Protein 2HJ3 (pdb70)

Structure (mmCIF, N/CA/C/O backbone):
data_2HJ3
#
_entry.id   2HJ3
#
_cell.length_a   82.840
_cell.length_b   82.840
_cell.length_c   160.813
_cell.angle_alpha   90.00
_cell.angle_beta   90.00
_cell.angle_gamma   120.00
#
_symmetry.space_group_name_H-M   'P 65 2 2'
#
loop_
_entity.id
_entity.type
_entity.pdbx_description
1 polymer 'Sulfhydryl oxidase Erv1p'
2 non-polymer 'SULFATE ION'
3 non-polymer 'FLAVIN-ADENINE DINUCLEOTIDE'
4 water water
#
loop_
_atom_site.group_PDB
_atom_site.id
_atom_site.type_symbol
_atom_site.label_atom_id
_atom_site.label_alt_id
_atom_site.label_comp_id
_atom_site.label_asym_id
_atom_site.label_entity_id
_atom_site.label_seq_id
_atom_site.pdbx_PDB_ins_code
_atom_site.Cartn_x
_atom_site.Cartn_y
_atom_site.Cartn_z
_atom_site.occupancy
_atom_site.B_iso_or_equiv
_atom_site.auth_seq_id
_atom_site.auth_comp_id
_atom_site.auth_asym_id
_atom_site.auth_atom_id
_atom_site.pdbx_PDB_model_num
ATOM 1 N N . PRO A 1 7 ? 17.942 -40.422 -9.999 1.00 83.05 8 PRO A N 1
ATOM 2 C CA . PRO A 1 7 ? 18.387 -40.235 -8.597 1.00 82.73 8 PRO A CA 1
ATOM 3 C C . PRO A 1 7 ? 17.252 -39.673 -7.741 1.00 81.38 8 PRO A C 1
ATOM 4 O O . PRO A 1 7 ? 16.361 -38.989 -8.251 1.00 81.39 8 PRO A O 1
ATOM 8 N N . VAL A 1 8 ? 17.290 -39.963 -6.443 1.00 78.95 9 VAL A N 1
ATOM 9 C CA . VAL A 1 8 ? 16.269 -39.482 -5.517 1.00 75.83 9 VAL A CA 1
ATOM 10 C C . VAL A 1 8 ? 14.848 -39.807 -5.980 1.00 73.49 9 VAL A C 1
ATOM 11 O O . VAL A 1 8 ? 14.277 -39.111 -6.820 1.00 72.45 9 VAL A O 1
ATOM 15 N N . THR A 1 9 ? 14.287 -40.874 -5.421 1.00 70.51 10 THR A N 1
ATOM 16 C CA . THR A 1 9 ? 12.934 -41.295 -5.754 1.00 67.18 10 THR A CA 1
ATOM 17 C C . THR A 1 9 ? 11.949 -40.631 -4.799 1.00 64.93 10 THR A C 1
ATOM 18 O O . THR A 1 9 ? 12.345 -39.936 -3.866 1.00 63.54 10 THR A O 1
ATOM 22 N N . LYS A 1 10 ? 10.665 -40.849 -5.046 1.00 63.72 11 LYS A N 1
ATOM 23 C CA . LY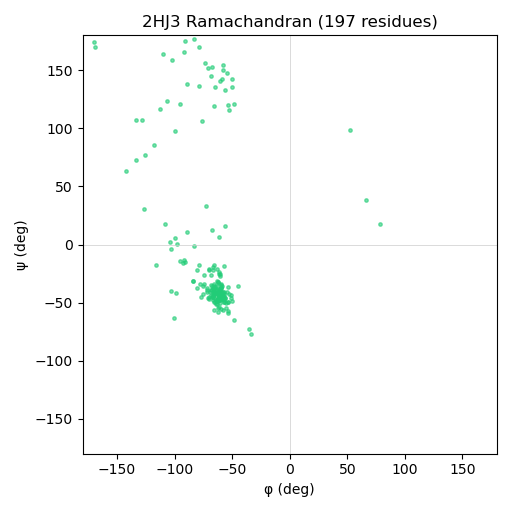S A 1 10 ? 9.613 -40.303 -4.206 1.00 62.37 11 LYS A CA 1
ATOM 24 C C . LYS A 1 10 ? 9.882 -40.696 -2.752 1.00 60.86 11 LYS A C 1
ATOM 25 O O . LYS A 1 10 ? 9.637 -39.917 -1.828 1.00 59.66 11 LYS A O 1
ATOM 31 N N . GLU A 1 11 ? 10.397 -41.908 -2.560 1.00 58.51 12 GLU A N 1
ATOM 32 C CA . GLU A 1 11 ? 10.689 -42.406 -1.222 1.00 57.75 12 GLU A CA 1
ATOM 33 C C . GLU A 1 11 ? 11.889 -41.729 -0.573 1.00 55.80 12 GLU A C 1
ATOM 34 O O . GLU A 1 11 ? 11.856 -41.437 0.620 1.00 56.88 12 GLU A O 1
ATOM 40 N N . ASP A 1 12 ? 12.949 -41.486 -1.342 1.00 54.97 13 ASP A N 1
ATOM 41 C CA . ASP A 1 12 ? 14.135 -40.831 -0.796 1.00 52.56 13 ASP A CA 1
ATOM 42 C C . ASP A 1 12 ? 13.786 -39.413 -0.352 1.00 49.98 13 ASP A C 1
ATOM 43 O O . ASP A 1 12 ? 14.265 -38.941 0.682 1.00 49.62 13 ASP A O 1
ATOM 48 N N . LEU A 1 13 ? 12.953 -38.738 -1.141 1.00 46.01 14 LEU A N 1
ATOM 49 C CA . LEU A 1 13 ? 12.534 -37.376 -0.833 1.00 43.64 14 LEU A CA 1
ATOM 50 C C . LEU A 1 13 ? 11.757 -37.399 0.477 1.00 43.15 14 LEU A C 1
ATOM 51 O O . LEU A 1 13 ? 12.055 -36.643 1.402 1.00 41.74 14 LEU A O 1
ATOM 56 N N . GLY A 1 14 ? 10.768 -38.290 0.545 1.00 43.45 15 GLY A N 1
ATOM 57 C CA . GLY A 1 14 ? 9.949 -38.433 1.736 1.00 40.40 15 GLY A CA 1
ATOM 58 C C . GLY A 1 14 ? 10.758 -38.662 2.993 1.00 39.90 15 GLY A C 1
ATOM 59 O O . GLY A 1 14 ? 10.555 -37.969 3.987 1.00 41.65 15 GLY A O 1
ATOM 60 N N . ARG A 1 15 ? 11.685 -39.615 2.956 1.00 40.34 16 ARG A N 1
ATOM 61 C CA . ARG A 1 15 ? 12.514 -39.921 4.127 1.00 41.02 16 ARG A CA 1
ATOM 62 C C . ARG A 1 15 ? 13.368 -38.748 4.565 1.00 40.76 16 ARG A C 1
ATOM 63 O O . ARG A 1 15 ? 13.541 -38.508 5.762 1.00 41.44 16 ARG A O 1
ATOM 71 N N . ALA A 1 16 ? 13.919 -38.031 3.590 1.00 39.93 17 ALA A N 1
ATOM 72 C CA . ALA A 1 16 ? 14.754 -36.881 3.874 1.00 37.61 17 ALA A CA 1
ATOM 73 C C . ALA A 1 16 ? 13.910 -35.779 4.521 1.00 37.97 17 ALA A C 1
ATOM 74 O O . ALA A 1 16 ? 14.269 -35.228 5.561 1.00 38.98 17 ALA A O 1
ATOM 76 N N . THR A 1 17 ? 12.777 -35.471 3.908 1.00 35.98 18 THR A N 1
ATOM 77 C CA . THR A 1 17 ? 11.904 -34.436 4.423 1.00 37.08 18 THR A CA 1
ATOM 78 C C . THR A 1 17 ? 11.360 -34.751 5.819 1.00 38.42 18 THR A C 1
ATOM 79 O O . THR A 1 17 ? 11.375 -33.890 6.703 1.00 37.56 18 THR A O 1
ATOM 83 N N . TRP A 1 18 ? 10.883 -35.977 6.034 1.00 38.50 19 TRP A N 1
ATOM 84 C CA . TRP A 1 18 ? 10.369 -36.333 7.356 1.00 37.50 19 TRP A CA 1
ATOM 85 C C . TRP A 1 18 ? 11.468 -36.127 8.406 1.00 36.22 19 TRP A C 1
ATOM 86 O O . TRP A 1 18 ? 11.218 -35.555 9.475 1.00 36.25 19 TRP A O 1
ATOM 97 N N . THR A 1 19 ? 12.686 -36.564 8.095 1.00 34.83 20 THR A N 1
ATOM 98 C CA . THR A 1 19 ? 13.813 -36.395 9.018 1.00 35.59 20 THR A CA 1
ATOM 99 C C . THR A 1 19 ? 13.982 -34.918 9.373 1.00 36.60 20 THR A C 1
ATOM 100 O O . THR A 1 19 ? 14.151 -34.551 10.538 1.00 37.80 20 THR A O 1
ATOM 104 N N . PHE A 1 20 ? 13.933 -34.076 8.350 1.00 35.91 21 PHE A N 1
ATOM 105 C CA . PHE A 1 20 ? 14.060 -32.641 8.532 1.00 35.16 21 PHE A CA 1
ATOM 106 C C . PHE A 1 20 ? 12.884 -32.108 9.361 1.00 35.47 21 PHE A C 1
ATOM 107 O O . PHE A 1 20 ? 13.076 -31.407 10.357 1.00 33.45 21 PHE A O 1
ATOM 115 N N . LEU A 1 21 ? 11.663 -32.445 8.955 1.00 34.63 22 LEU A N 1
ATOM 116 C CA . LEU A 1 21 ? 10.485 -31.983 9.684 1.00 35.18 22 LEU A CA 1
ATOM 117 C C . LEU A 1 21 ? 10.423 -32.474 11.136 1.00 35.45 22 LEU A C 1
ATOM 118 O O . LEU A 1 21 ? 10.288 -31.670 12.057 1.00 34.35 22 LEU A O 1
ATOM 123 N N . HIS A 1 22 ? 10.528 -33.779 11.357 1.00 36.00 23 HIS A N 1
ATOM 124 C CA . HIS A 1 22 ? 10.480 -34.277 12.730 1.00 37.60 23 HIS A CA 1
ATOM 125 C C . HIS A 1 22 ? 11.658 -33.780 13.561 1.00 37.85 23 HIS A C 1
ATOM 126 O O . HIS A 1 22 ? 11.508 -33.515 14.754 1.00 40.69 23 HIS A O 1
ATOM 133 N N . THR A 1 23 ? 12.832 -33.648 12.954 1.00 37.37 24 THR A N 1
ATOM 134 C CA . THR A 1 23 ? 13.969 -33.153 13.723 1.00 38.87 24 THR A CA 1
ATOM 135 C C . THR A 1 23 ? 13.678 -31.715 14.096 1.00 38.38 24 THR A C 1
ATOM 136 O O . THR A 1 23 ? 14.008 -31.262 15.184 1.00 41.66 24 THR A O 1
ATOM 140 N N . LEU A 1 24 ? 13.049 -30.999 13.178 1.00 38.81 25 LEU A N 1
ATOM 141 C CA . LEU A 1 24 ? 12.696 -29.614 13.413 1.00 39.34 25 LEU A CA 1
ATOM 142 C C . LEU A 1 24 ? 11.694 -29.487 14.560 1.00 39.03 25 LEU A C 1
ATOM 143 O O . LEU A 1 24 ? 11.825 -28.607 15.413 1.00 38.91 25 LEU A O 1
ATOM 148 N N . ALA A 1 25 ? 10.697 -30.367 14.588 1.00 38.57 26 ALA A N 1
ATOM 149 C CA . ALA A 1 25 ? 9.699 -30.329 15.651 1.00 39.46 26 ALA A CA 1
ATOM 150 C C . ALA A 1 25 ? 10.298 -30.771 16.985 1.00 41.12 26 ALA A C 1
ATOM 151 O O . ALA A 1 25 ? 9.768 -30.442 18.049 1.00 41.91 26 ALA A O 1
ATOM 153 N N . ALA A 1 26 ? 11.401 -31.513 16.933 1.00 41.48 27 ALA A N 1
ATOM 154 C CA . ALA A 1 26 ? 12.061 -31.968 18.154 1.00 43.45 27 ALA A CA 1
ATOM 155 C C . ALA A 1 26 ? 12.814 -30.815 18.817 1.00 45.54 27 ALA A C 1
ATOM 156 O O . ALA A 1 26 ? 13.017 -30.821 20.035 1.00 46.47 27 ALA A O 1
ATOM 158 N N . GLN A 1 27 ? 13.214 -29.830 18.010 1.00 46.47 28 GLN A N 1
ATOM 159 C CA . GLN A 1 27 ? 13.943 -28.648 18.483 1.00 46.25 28 GLN A CA 1
ATOM 160 C C . GLN A 1 27 ? 13.018 -27.455 18.756 1.00 45.24 28 GLN A C 1
ATOM 161 O O . GLN A 1 27 ? 13.432 -26.477 19.379 1.00 42.43 28 GLN A O 1
ATOM 167 N N . TYR A 1 28 ? 11.780 -27.521 18.271 1.00 44.88 29 TYR A N 1
ATOM 168 C CA . TYR A 1 28 ? 10.829 -26.430 18.476 1.00 44.81 29 TYR A CA 1
ATOM 169 C C . TYR A 1 28 ? 10.795 -26.064 19.964 1.00 45.48 29 TYR A C 1
ATOM 170 O O . TYR A 1 28 ? 10.764 -26.937 20.827 1.00 45.68 29 TYR A O 1
ATOM 179 N N . PRO A 1 29 ? 10.806 -24.765 20.285 1.00 45.99 30 PRO A N 1
ATOM 180 C CA . PRO A 1 29 ? 10.781 -24.372 21.696 1.00 48.20 30 PRO A CA 1
ATOM 181 C C . PRO A 1 29 ? 9.496 -24.669 22.477 1.00 50.94 30 PRO A C 1
ATOM 182 O O . PRO A 1 29 ? 8.393 -24.743 21.919 1.00 48.70 30 PRO A O 1
ATOM 186 N N . GLU A 1 30 ? 9.661 -24.853 23.782 1.00 53.61 31 GLU A N 1
ATOM 187 C CA . GLU A 1 30 ? 8.541 -25.131 24.669 1.00 56.87 31 GLU A CA 1
ATOM 188 C C . GLU A 1 30 ? 7.612 -23.926 24.621 1.00 56.61 31 GLU A C 1
ATOM 189 O O . GLU A 1 30 ? 6.406 -24.066 24.455 1.00 56.05 31 GLU A O 1
ATOM 195 N N . LYS A 1 31 ? 8.201 -22.742 24.759 1.00 58.02 32 LYS A N 1
ATOM 196 C CA . LYS A 1 31 ? 7.468 -21.483 24.709 1.00 57.93 32 LYS A CA 1
ATOM 197 C C . LYS A 1 31 ? 8.020 -20.718 23.511 1.00 55.86 32 LYS A C 1
ATOM 198 O O . LYS A 1 31 ? 8.927 -19.898 23.651 1.00 56.05 32 LYS A O 1
ATOM 204 N N . PRO A 1 32 ? 7.482 -20.985 22.312 1.00 53.90 33 PRO A N 1
ATOM 205 C CA . PRO A 1 32 ? 7.934 -20.317 21.090 1.00 53.05 33 PRO A CA 1
ATOM 206 C C . PRO A 1 32 ? 7.533 -18.853 21.010 1.00 52.59 33 PRO A C 1
ATOM 207 O O . PRO A 1 32 ? 6.522 -18.450 21.585 1.00 52.86 33 PRO A O 1
ATOM 211 N N . THR A 1 33 ? 8.335 -18.064 20.295 1.00 51.50 34 THR A N 1
ATOM 212 C CA . THR A 1 33 ? 8.045 -16.651 20.109 1.00 52.41 34 THR A CA 1
ATOM 213 C C . THR A 1 33 ? 6.973 -16.547 19.036 1.00 53.08 34 THR A C 1
ATOM 214 O O . THR A 1 33 ? 6.646 -17.526 18.365 1.00 53.30 34 THR A O 1
ATOM 218 N N . ARG A 1 34 ? 6.435 -15.350 18.867 1.00 53.80 35 ARG A N 1
ATOM 219 C CA . ARG A 1 34 ? 5.397 -15.110 17.877 1.00 54.55 35 ARG A CA 1
ATOM 220 C C . ARG A 1 34 ? 5.908 -15.400 16.467 1.00 52.99 35 ARG A C 1
ATOM 221 O O . ARG A 1 34 ? 5.161 -15.882 15.613 1.00 52.25 35 ARG A O 1
ATOM 229 N N . GLN A 1 35 ? 7.186 -15.123 16.224 1.00 51.41 36 GLN A N 1
ATOM 230 C CA . GLN A 1 35 ? 7.748 -15.358 14.901 1.00 50.46 36 GLN A CA 1
ATOM 231 C C . GLN A 1 35 ? 7.994 -16.845 14.634 1.00 47.27 36 GLN A C 1
ATOM 232 O O . GLN A 1 35 ? 7.715 -17.342 13.543 1.00 45.79 36 GLN A O 1
ATOM 238 N N . GLN A 1 36 ? 8.525 -17.551 15.623 1.00 44.38 37 GLN A N 1
ATOM 239 C CA . GLN A 1 36 ? 8.781 -18.974 15.456 1.00 45.36 37 GLN A CA 1
ATOM 240 C C . GLN A 1 36 ? 7.480 -19.7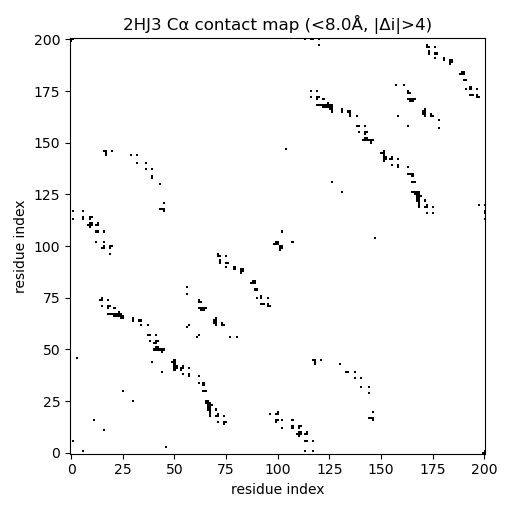09 15.143 1.00 44.80 37 GLN A C 1
ATOM 241 O O . GLN A 1 36 ? 7.458 -20.643 14.347 1.00 43.48 37 GLN A O 1
ATOM 247 N N . LYS A 1 37 ? 6.392 -19.264 15.762 1.00 46.54 38 LYS A N 1
ATOM 248 C CA . LYS A 1 37 ? 5.088 -19.870 15.542 1.00 46.51 38 LYS A CA 1
ATOM 249 C C . LYS A 1 37 ? 4.668 -19.589 14.104 1.00 45.77 38 LYS A C 1
ATOM 250 O O . LYS A 1 37 ? 4.207 -20.478 13.386 1.00 46.43 38 LYS A O 1
ATOM 256 N N . LYS A 1 38 ? 4.857 -18.344 13.684 1.00 45.08 39 LYS A N 1
ATOM 257 C CA . LYS A 1 38 ? 4.513 -17.908 12.334 1.00 44.45 39 LYS A CA 1
ATOM 258 C C . LYS A 1 38 ? 5.318 -18.629 11.246 1.00 43.18 39 LYS A C 1
ATOM 259 O O . LYS A 1 38 ? 4.774 -19.016 10.210 1.00 41.56 39 LYS A O 1
ATOM 265 N N . ASP A 1 39 ? 6.612 -18.813 11.477 1.00 42.41 40 ASP A N 1
ATOM 266 C CA . ASP A 1 39 ? 7.446 -19.480 10.482 1.00 43.45 40 ASP A CA 1
ATOM 267 C C . ASP A 1 39 ? 7.060 -20.938 10.305 1.00 43.08 40 ASP A C 1
ATOM 268 O O . ASP A 1 39 ? 6.996 -21.437 9.182 1.00 42.77 40 ASP A O 1
ATOM 273 N N . VAL A 1 40 ? 6.802 -21.616 11.417 1.00 41.95 41 VAL A N 1
ATOM 274 C CA . VAL A 1 40 ? 6.410 -23.010 11.375 1.00 42.67 41 VAL A CA 1
ATOM 275 C C . VAL A 1 40 ? 5.148 -23.182 10.541 1.00 41.51 41 VAL A C 1
ATOM 276 O O . VAL A 1 40 ? 5.063 -24.076 9.707 1.00 42.50 41 VAL A O 1
ATOM 280 N N . LYS A 1 41 ? 4.165 -22.323 10.765 1.00 42.38 42 LYS A N 1
ATOM 281 C CA . LYS A 1 41 ? 2.929 -22.415 10.005 1.00 43.00 42 LYS A CA 1
ATOM 282 C C . LYS A 1 41 ? 3.150 -22.059 8.552 1.00 42.18 42 LYS A C 1
ATOM 283 O O . LYS A 1 41 ? 2.580 -22.689 7.663 1.00 44.27 42 LYS A O 1
ATOM 289 N N . GLU A 1 42 ? 3.977 -21.050 8.303 1.00 42.17 43 GLU A N 1
ATOM 290 C CA . GLU A 1 42 ? 4.253 -20.637 6.932 1.00 41.94 43 GLU A CA 1
ATOM 291 C C . GLU A 1 42 ? 5.006 -21.747 6.199 1.00 39.37 43 GLU A C 1
ATOM 292 O O . GLU A 1 42 ? 4.774 -22.000 5.014 1.00 39.15 43 GLU A O 1
ATOM 298 N N . LEU A 1 43 ? 5.897 -22.417 6.919 1.00 37.78 44 LEU A N 1
ATOM 299 C CA . LEU A 1 43 ? 6.675 -23.514 6.355 1.00 38.18 44 LEU A CA 1
ATOM 300 C C . LEU A 1 43 ? 5.754 -24.627 5.862 1.00 38.13 44 LEU A C 1
ATOM 301 O O . LEU A 1 43 ? 5.942 -25.159 4.770 1.00 38.94 44 LEU A O 1
ATOM 306 N N . MET A 1 44 ? 4.748 -24.974 6.658 1.00 38.87 45 MET A N 1
ATOM 307 C CA . MET A 1 44 ? 3.820 -26.028 6.256 1.00 40.29 45 MET A CA 1
ATOM 308 C C . MET A 1 44 ? 3.007 -25.606 5.034 1.00 40.12 45 MET A C 1
ATOM 309 O O . MET A 1 44 ? 2.760 -26.409 4.136 1.00 40.99 45 MET A O 1
ATOM 314 N N . THR A 1 45 ? 2.586 -24.347 5.004 1.00 42.24 46 THR A N 1
ATOM 315 C CA . THR A 1 45 ? 1.818 -23.828 3.871 1.00 43.12 46 THR A CA 1
ATOM 316 C C . THR A 1 45 ? 2.672 -23.893 2.618 1.00 41.85 46 THR A C 1
ATOM 317 O O . THR A 1 45 ? 2.215 -24.327 1.565 1.00 41.05 46 THR A O 1
ATOM 321 N N . ILE A 1 46 ? 3.917 -23.446 2.737 1.00 41.38 47 ILE A N 1
ATOM 322 C CA . ILE A 1 46 ? 4.830 -23.481 1.606 1.00 41.61 47 ILE A CA 1
ATOM 323 C C . ILE A 1 46 ? 4.971 -24.918 1.113 1.00 41.71 47 ILE A C 1
ATOM 324 O O . ILE A 1 46 ? 4.867 -25.175 -0.084 1.00 42.10 47 ILE A O 1
ATOM 329 N N . LEU A 1 47 ? 5.181 -25.859 2.027 1.00 41.86 48 LEU A N 1
ATOM 330 C CA . LEU A 1 47 ? 5.294 -27.269 1.638 1.00 43.02 48 LEU A CA 1
ATOM 331 C C . LEU A 1 47 ? 4.037 -27.774 0.936 1.00 43.16 48 LEU A C 1
ATOM 332 O O . LEU A 1 47 ? 4.120 -28.571 0.001 1.00 44.33 48 LEU A O 1
ATOM 337 N N . SER A 1 48 ? 2.870 -27.321 1.385 1.00 44.19 49 SER A N 1
ATOM 338 C CA . SER A 1 48 ? 1.619 -27.766 0.772 1.00 45.29 49 SER A CA 1
ATOM 339 C C . SER A 1 48 ? 1.544 -27.386 -0.710 1.0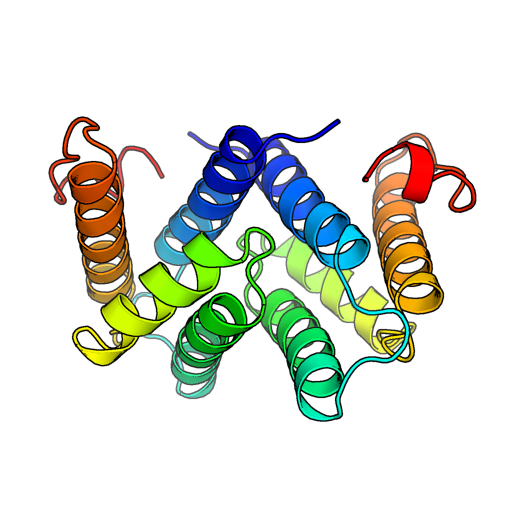0 46.27 49 SER A C 1
ATOM 340 O O . SER A 1 48 ? 0.810 -28.010 -1.478 1.00 46.63 49 SER A O 1
ATOM 343 N N . ARG A 1 49 ? 2.296 -26.364 -1.113 1.00 46.76 50 ARG A N 1
ATOM 344 C CA . ARG A 1 49 ? 2.310 -25.945 -2.518 1.00 47.15 50 ARG A CA 1
ATOM 345 C C . ARG A 1 49 ? 3.561 -26.417 -3.250 1.00 46.83 50 ARG A C 1
ATOM 346 O O . ARG A 1 49 ? 3.493 -26.831 -4.403 1.00 47.12 50 ARG A O 1
ATOM 354 N N . MET A 1 50 ? 4.698 -26.348 -2.562 1.00 47.42 51 MET A N 1
ATOM 355 C CA . MET A 1 50 ? 5.998 -26.670 -3.141 1.00 49.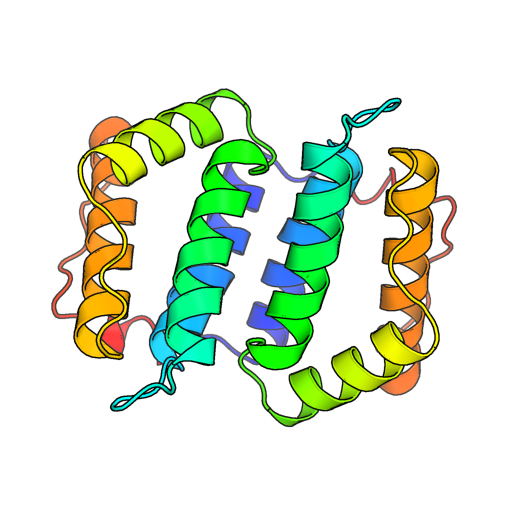64 51 MET A CA 1
ATOM 356 C C . MET A 1 50 ? 6.599 -28.075 -3.040 1.00 49.48 51 MET A C 1
ATOM 357 O O . MET A 1 50 ? 7.547 -28.369 -3.757 1.00 50.73 51 MET A O 1
ATOM 362 N N . TYR A 1 51 ? 6.096 -28.937 -2.164 1.00 48.37 52 TYR A N 1
ATOM 363 C CA . TYR A 1 51 ? 6.682 -30.270 -2.055 1.00 46.88 52 TYR A CA 1
ATOM 364 C C . TYR A 1 51 ? 6.851 -30.892 -3.445 1.00 49.37 52 TYR A C 1
ATOM 365 O O . TYR A 1 51 ? 5.882 -31.047 -4.186 1.00 48.65 52 TYR A O 1
ATOM 374 N N . PRO A 1 52 ? 8.099 -31.249 -3.813 1.00 52.97 53 PRO A N 1
ATOM 375 C CA . PRO A 1 52 ? 8.530 -31.849 -5.087 1.00 54.72 53 PRO A CA 1
ATOM 376 C C . PRO A 1 52 ? 7.912 -33.150 -5.598 1.00 56.97 53 PRO A C 1
ATOM 377 O O . PRO A 1 52 ? 8.495 -33.792 -6.463 1.00 59.04 53 PRO A O 1
ATOM 381 N N . CYS A 1 53 ? 6.774 -33.566 -5.056 1.00 59.11 54 CYS A N 1
ATOM 382 C CA . CYS A 1 53 ? 6.087 -34.761 -5.552 1.00 61.64 54 CYS A CA 1
ATOM 383 C C . CYS A 1 53 ? 4.633 -34.329 -5.683 1.00 62.94 54 CYS A C 1
ATOM 384 O O . CYS A 1 53 ? 3.940 -34.131 -4.689 1.00 63.30 54 CYS A O 1
ATOM 387 N N . ARG A 1 54 ? 4.198 -34.159 -6.927 1.00 65.80 55 ARG A N 1
ATOM 388 C CA . ARG A 1 54 ? 2.844 -33.720 -7.265 1.00 68.30 55 ARG A CA 1
ATOM 389 C C . ARG A 1 54 ? 1.710 -34.210 -6.353 1.00 67.28 55 ARG A C 1
ATOM 390 O O . ARG A 1 54 ? 1.146 -33.430 -5.588 1.00 66.75 55 ARG A O 1
ATOM 398 N N . GLU A 1 55 ? 1.369 -35.492 -6.445 1.00 65.85 56 GLU A N 1
ATOM 399 C CA . GLU A 1 55 ? 0.291 -36.054 -5.636 1.00 64.02 56 GLU A CA 1
ATOM 400 C C . GLU A 1 55 ? 0.523 -35.858 -4.138 1.00 61.93 56 GLU A C 1
ATOM 401 O O . GLU A 1 55 ? -0.398 -35.498 -3.398 1.00 60.82 56 GLU A O 1
ATOM 407 N N . CYS A 1 56 ? 1.751 -36.107 -3.695 1.00 59.17 57 CYS A N 1
ATOM 408 C CA . CYS A 1 56 ? 2.097 -35.966 -2.286 1.00 56.57 57 CYS A CA 1
ATOM 409 C C . CYS A 1 56 ? 1.747 -34.572 -1.777 1.00 54.93 57 CYS A C 1
ATOM 410 O O . CYS A 1 56 ? 1.262 -34.410 -0.655 1.00 53.90 57 CYS A O 1
ATOM 413 N N . ALA A 1 57 ? 2.013 -33.566 -2.604 1.00 53.03 58 ALA A N 1
ATOM 414 C CA . ALA A 1 57 ? 1.740 -32.185 -2.234 1.00 52.64 58 ALA A CA 1
ATOM 415 C C . ALA A 1 57 ? 0.241 -31.910 -2.138 1.00 52.18 58 ALA A C 1
ATOM 416 O O . ALA A 1 57 ? -0.194 -31.119 -1.302 1.00 52.48 58 ALA A O 1
ATOM 418 N N . ASP A 1 58 ? -0.549 -32.555 -2.994 1.00 52.02 59 ASP A N 1
ATOM 419 C CA . ASP A 1 58 ? -1.994 -32.369 -2.968 1.00 51.84 59 ASP A CA 1
ATOM 420 C C . ASP A 1 58 ? -2.562 -32.946 -1.678 1.00 51.13 59 ASP A C 1
ATOM 421 O O . ASP A 1 58 ? -3.389 -32.316 -1.019 1.00 50.36 59 ASP A O 1
ATOM 426 N N . HIS A 1 59 ? -2.106 -34.144 -1.319 1.00 49.93 60 HIS A N 1
ATOM 427 C CA . HIS A 1 59 ? -2.568 -34.804 -0.101 1.00 49.79 60 HIS A CA 1
ATOM 428 C C . HIS A 1 59 ? -2.221 -33.993 1.130 1.00 48.98 60 HIS A C 1
ATOM 429 O O . HIS A 1 59 ? -3.047 -33.834 2.033 1.00 48.03 60 HIS A O 1
ATOM 436 N N . PHE A 1 60 ? -0.996 -33.479 1.159 1.00 48.33 61 PHE A N 1
ATOM 437 C CA . PHE A 1 60 ? -0.538 -32.673 2.284 1.00 47.83 61 PHE A CA 1
ATOM 438 C C . PHE A 1 60 ? -1.415 -31.436 2.391 1.00 47.61 61 PHE A C 1
ATOM 439 O O . PHE A 1 60 ? -1.758 -30.997 3.491 1.00 49.25 61 PHE A O 1
ATOM 447 N N . LYS A 1 61 ? -1.783 -30.884 1.240 1.00 48.11 62 LYS A N 1
ATOM 448 C CA . LYS A 1 61 ? -2.630 -29.696 1.179 1.00 49.70 62 LYS A CA 1
ATOM 449 C C . LYS A 1 61 ? -3.979 -30.011 1.843 1.00 49.50 62 LYS A C 1
ATOM 450 O O . LYS A 1 61 ? -4.467 -29.245 2.672 1.00 49.70 62 LYS A O 1
ATOM 456 N N . GLU A 1 62 ? -4.567 -31.148 1.475 1.00 49.09 63 GLU A N 1
ATOM 457 C CA . GLU A 1 62 ? -5.841 -31.593 2.042 1.00 50.01 63 GLU A CA 1
ATOM 458 C C . GLU A 1 62 ? -5.696 -31.758 3.548 1.00 50.22 63 GLU A C 1
ATOM 459 O O . GLU A 1 62 ? -6.447 -31.167 4.323 1.00 51.04 63 GLU A O 1
ATOM 465 N N . ILE A 1 63 ? -4.720 -32.568 3.955 1.00 49.19 64 ILE A N 1
ATOM 466 C CA . ILE A 1 63 ? -4.466 -32.814 5.367 1.00 47.64 64 ILE A CA 1
ATOM 467 C C . ILE A 1 63 ? -4.295 -31.507 6.125 1.00 49.23 64 ILE A C 1
ATOM 468 O O . ILE A 1 63 ? -4.828 -31.337 7.219 1.00 49.61 64 ILE A O 1
ATOM 473 N N . LEU A 1 64 ? -3.558 -30.578 5.533 1.00 51.04 65 LEU A N 1
ATOM 474 C CA . LEU A 1 64 ? -3.315 -29.287 6.162 1.00 52.77 65 LEU A CA 1
ATOM 475 C C . LEU A 1 64 ? -4.622 -28.485 6.294 1.00 53.91 65 LEU A C 1
ATOM 476 O O . LEU A 1 64 ? -4.853 -27.818 7.303 1.00 53.09 65 LEU A O 1
ATOM 481 N N . ARG A 1 65 ? -5.478 -28.562 5.278 1.00 56.45 66 ARG A N 1
ATOM 482 C CA . ARG A 1 65 ? -6.759 -27.852 5.298 1.00 58.99 66 ARG A CA 1
ATOM 483 C C . ARG A 1 65 ? -7.594 -28.263 6.504 1.00 58.20 66 ARG A C 1
ATOM 484 O O . ARG A 1 65 ? -8.002 -27.425 7.306 1.00 58.48 66 ARG A O 1
ATOM 492 N N . SER A 1 66 ? -7.838 -29.564 6.623 1.00 57.08 67 SER A N 1
ATOM 493 C CA . SER A 1 66 ? -8.639 -30.112 7.711 1.00 56.08 67 SER A CA 1
ATOM 494 C C . SER A 1 66 ? -7.929 -30.250 9.056 1.00 54.04 67 SER A C 1
ATOM 495 O O . SER A 1 66 ? -8.592 -30.390 10.077 1.00 53.96 67 SER A O 1
ATOM 498 N N . ASN A 1 67 ? -6.599 -30.224 9.062 1.00 51.79 68 ASN A N 1
ATOM 499 C CA . ASN A 1 67 ? -5.835 -30.347 10.305 1.00 50.43 68 ASN A CA 1
ATOM 500 C C . ASN A 1 67 ? -4.730 -29.285 10.372 1.00 49.05 68 ASN A C 1
ATOM 501 O O . ASN A 1 67 ? -3.548 -29.597 10.237 1.00 48.86 68 ASN A O 1
ATOM 506 N N . PRO A 1 68 ? -5.103 -28.019 10.601 1.00 47.67 69 PRO A N 1
ATOM 507 C CA . PRO A 1 68 ? -4.089 -26.962 10.669 1.00 47.03 69 PRO A CA 1
ATOM 508 C C . PRO A 1 68 ? -2.977 -27.242 11.678 1.00 46.51 69 PRO A C 1
ATOM 509 O O . PRO A 1 68 ? -3.201 -27.872 12.713 1.00 47.74 69 PRO A O 1
ATOM 513 N N . ALA A 1 69 ? -1.776 -26.772 11.362 1.00 43.93 70 ALA A N 1
ATOM 514 C CA . ALA A 1 69 ? -0.618 -26.975 12.223 1.00 43.61 70 ALA A CA 1
ATOM 515 C C . ALA A 1 69 ? -0.819 -26.453 13.643 1.00 41.91 70 ALA A C 1
ATOM 516 O O . ALA A 1 69 ? -1.282 -25.339 13.834 1.00 41.64 70 ALA A O 1
ATOM 518 N N . GLN A 1 70 ? -0.460 -27.270 14.632 1.00 41.94 71 GLN A N 1
ATOM 519 C CA . GLN A 1 70 ? -0.568 -26.884 16.042 1.00 40.82 71 GLN A CA 1
ATOM 520 C C . GLN A 1 70 ? 0.843 -26.471 16.443 1.00 42.41 71 GLN A C 1
ATOM 521 O O . GLN A 1 70 ? 1.677 -27.321 16.761 1.00 41.02 71 GLN A O 1
ATOM 527 N N . ALA A 1 71 ? 1.109 -25.169 16.431 1.00 43.63 72 ALA A N 1
ATOM 528 C CA . ALA A 1 71 ? 2.441 -24.668 16.755 1.00 45.08 72 ALA A CA 1
ATOM 529 C C . ALA A 1 71 ? 2.539 -23.965 18.096 1.00 44.36 72 ALA A C 1
ATOM 530 O O . ALA A 1 71 ? 3.502 -23.242 18.352 1.00 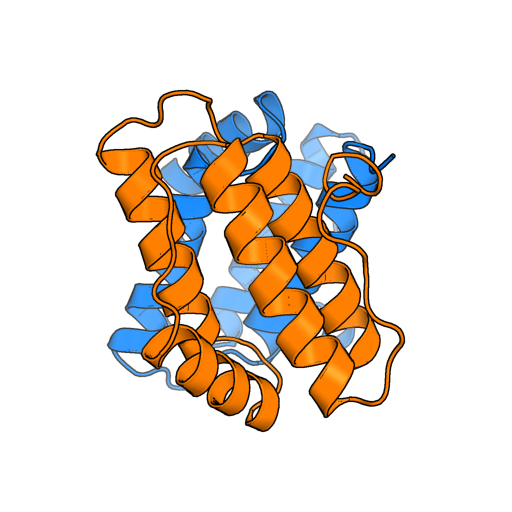46.20 72 ALA A O 1
ATOM 532 N N . GLY A 1 72 ? 1.560 -24.197 18.958 1.00 44.39 73 GLY A N 1
ATOM 533 C CA . GLY A 1 72 ? 1.559 -23.553 20.258 1.00 42.17 73 GLY A CA 1
ATOM 534 C C . GLY A 1 72 ? 2.744 -23.895 21.131 1.00 41.70 73 GLY A C 1
ATOM 535 O O . GLY A 1 72 ? 3.104 -23.114 22.010 1.00 43.15 73 GLY A O 1
ATOM 536 N N . SER A 1 73 ? 3.346 -25.057 20.902 1.00 40.28 74 SER A N 1
ATOM 537 C CA . SER A 1 73 ? 4.498 -25.488 21.691 1.00 40.20 74 SER A CA 1
ATOM 538 C C . SER A 1 73 ? 5.155 -26.722 21.079 1.00 41.24 74 SER A C 1
ATOM 539 O O . SER A 1 73 ? 4.646 -27.296 20.112 1.00 42.62 74 SER A O 1
ATOM 542 N N . GLN A 1 74 ? 6.281 -27.127 21.654 1.00 41.69 75 GLN A N 1
ATOM 543 C CA . GLN A 1 74 ? 7.026 -28.282 21.169 1.00 44.04 75 GLN A CA 1
ATOM 544 C C . GLN A 1 74 ? 6.177 -29.549 21.143 1.00 44.46 75 GLN A C 1
ATOM 545 O O . GLN A 1 74 ? 6.221 -30.314 20.176 1.00 45.50 75 GLN A O 1
ATOM 551 N N . GLU A 1 75 ? 5.390 -29.764 22.191 1.00 45.80 76 GLU A N 1
ATOM 552 C CA . GLU A 1 75 ? 4.557 -30.958 22.262 1.00 46.25 76 GLU A CA 1
ATOM 553 C C . GLU A 1 75 ? 3.456 -30.976 21.213 1.00 45.55 76 GLU A C 1
ATOM 554 O O . GLU A 1 75 ? 3.230 -32.001 20.572 1.00 48.90 76 GLU A O 1
ATOM 560 N N . GLU A 1 76 ? 2.774 -29.852 21.020 1.00 43.86 77 GLU A N 1
ATOM 561 C CA . GLU A 1 76 ? 1.693 -29.798 20.037 1.00 42.69 77 GLU A CA 1
ATOM 562 C C . GLU A 1 76 ? 2.206 -29.960 18.610 1.00 41.88 77 GLU A C 1
ATOM 563 O O . GLU A 1 76 ? 1.564 -30.603 17.784 1.00 43.59 77 GLU A O 1
ATOM 569 N N . PHE A 1 77 ? 3.360 -29.370 18.318 1.00 41.81 78 PHE A N 1
ATOM 570 C CA . PHE A 1 77 ? 3.939 -29.447 16.980 1.00 38.68 78 PHE A CA 1
ATOM 571 C C . PHE A 1 77 ? 4.466 -30.856 16.694 1.00 37.54 78 PHE A C 1
ATOM 572 O O . PHE A 1 77 ? 4.204 -31.411 15.634 1.00 34.70 78 PHE A O 1
ATOM 580 N N . SER A 1 78 ? 5.191 -31.435 17.649 1.00 38.28 79 SER A N 1
ATOM 581 C CA . SER A 1 78 ? 5.717 -32.795 17.503 1.00 40.32 79 SER A CA 1
ATOM 582 C C . SER A 1 78 ? 4.581 -33.764 17.235 1.00 40.20 79 SER A C 1
ATOM 583 O O . SER A 1 78 ? 4.649 -34.578 16.316 1.00 43.38 79 SER A O 1
ATOM 586 N N . GLN A 1 79 ? 3.543 -33.682 18.062 1.00 40.26 80 GLN A N 1
ATOM 587 C CA . GLN A 1 79 ? 2.386 -34.565 17.934 1.00 41.14 80 GLN A CA 1
ATOM 588 C C . GLN A 1 79 ? 1.699 -34.342 16.601 1.00 41.61 80 GLN A C 1
ATOM 589 O O . GLN A 1 79 ? 1.505 -35.280 15.825 1.00 42.93 80 GLN A O 1
ATOM 595 N N . TRP A 1 80 ? 1.337 -33.092 16.333 1.00 40.64 81 TRP A N 1
ATOM 596 C CA . TRP A 1 80 ? 0.664 -32.753 15.092 1.00 39.70 81 TRP A CA 1
ATOM 597 C C . TRP A 1 80 ? 1.401 -33.325 13.882 1.00 39.88 81 TRP A C 1
ATOM 598 O O . TRP A 1 80 ? 0.795 -33.951 13.011 1.00 39.53 81 TRP A O 1
ATOM 609 N N . LEU A 1 81 ? 2.712 -33.114 13.832 1.00 40.39 82 LEU A N 1
ATOM 610 C CA . LEU A 1 81 ? 3.516 -33.600 12.711 1.00 40.43 82 LEU A CA 1
ATOM 611 C C . LEU A 1 81 ? 3.476 -35.125 12.622 1.00 39.54 82 LEU A C 1
ATOM 612 O O . LEU A 1 81 ? 3.539 -35.692 11.536 1.00 38.33 82 LEU A O 1
ATOM 617 N N . CYS A 1 82 ? 3.366 -35.783 13.773 1.00 39.36 83 CYS A N 1
ATOM 618 C CA . CYS A 1 82 ? 3.300 -37.240 13.815 1.00 38.32 83 CYS A CA 1
ATOM 619 C C . CYS A 1 82 ? 1.950 -37.720 13.298 1.00 37.63 83 CYS A C 1
ATOM 620 O O . CYS A 1 82 ? 1.866 -38.736 12.596 1.00 36.46 83 CYS A O 1
ATOM 623 N N . HIS A 1 83 ? 0.890 -36.980 13.628 1.00 37.91 84 HIS A N 1
ATOM 624 C CA . HIS A 1 83 ? -0.454 -37.354 13.176 1.00 37.65 84 HIS A CA 1
ATOM 625 C C . HIS A 1 83 ? -0.549 -37.167 11.678 1.00 36.89 84 HIS A C 1
ATOM 626 O O . HIS A 1 83 ? -1.166 -37.966 10.972 1.00 37.67 84 HIS A O 1
ATOM 633 N N . VAL A 1 84 ? 0.064 -36.096 11.193 1.00 37.05 85 VAL A N 1
ATOM 634 C CA . VAL A 1 84 ? 0.053 -35.823 9.770 1.00 36.57 85 VAL A CA 1
ATOM 635 C C . VAL A 1 84 ? 0.786 -36.952 9.065 1.00 36.43 85 VAL A C 1
ATOM 636 O O . VAL A 1 84 ? 0.282 -37.523 8.104 1.00 37.69 85 VAL A O 1
ATOM 640 N N . HIS A 1 85 ? 1.967 -37.294 9.564 1.00 36.53 86 HIS A N 1
ATOM 641 C CA . HIS A 1 85 ? 2.744 -38.371 8.965 1.00 37.13 86 HIS A CA 1
ATOM 642 C C . HIS A 1 85 ? 1.943 -39.681 8.982 1.00 38.17 86 HIS A C 1
ATOM 643 O O . HIS A 1 85 ? 2.023 -40.474 8.043 1.00 40.88 86 HIS A O 1
ATOM 650 N N . ASN A 1 86 ? 1.161 -39.909 10.034 1.00 37.47 87 ASN A N 1
ATOM 651 C CA . ASN A 1 86 ? 0.366 -41.141 10.102 1.00 37.50 87 ASN A CA 1
ATOM 652 C C . ASN A 1 86 ? -0.744 -41.210 9.056 1.00 37.11 87 ASN A C 1
ATOM 653 O O . ASN A 1 86 ? -1.038 -42.279 8.529 1.00 36.89 87 ASN A O 1
ATOM 658 N N . THR A 1 87 ? -1.362 -40.075 8.752 1.00 37.02 88 THR A N 1
ATOM 659 C CA . THR A 1 87 ? -2.409 -40.062 7.744 1.00 37.12 88 THR A CA 1
ATOM 660 C C . THR A 1 87 ? -1.809 -40.533 6.421 1.00 40.12 88 THR A C 1
ATOM 661 O O . THR A 1 87 ? -2.451 -41.254 5.659 1.00 40.86 88 THR A O 1
ATOM 665 N N . VAL A 1 88 ? -0.568 -40.129 6.150 1.00 42.07 89 VAL A N 1
ATOM 666 C CA . VAL A 1 88 ? 0.096 -40.551 4.929 1.00 42.57 89 VAL A CA 1
ATOM 667 C C . VAL A 1 88 ? 0.409 -42.045 5.052 1.00 44.65 89 VAL A C 1
ATOM 668 O O . VAL A 1 88 ? 0.131 -42.814 4.133 1.00 44.88 89 VAL A O 1
ATOM 672 N N . ASN A 1 89 ? 0.963 -42.457 6.194 1.00 45.59 90 ASN A N 1
ATOM 673 C CA . ASN A 1 89 ? 1.274 -43.871 6.419 1.00 46.90 90 ASN A CA 1
ATOM 674 C C . ASN A 1 89 ? 0.044 -44.747 6.175 1.00 49.39 90 ASN A C 1
ATOM 675 O O . ASN A 1 89 ? 0.111 -45.745 5.458 1.00 50.20 90 ASN A O 1
ATOM 680 N N . ARG A 1 90 ? -1.077 -44.366 6.778 1.00 51.18 91 ARG A N 1
ATOM 681 C CA . ARG A 1 90 ? -2.320 -45.113 6.633 1.00 53.41 91 ARG A CA 1
ATOM 682 C C . ARG A 1 90 ? -2.758 -45.198 5.178 1.00 54.20 91 ARG A C 1
ATOM 683 O O . ARG A 1 90 ? -3.119 -46.270 4.695 1.00 56.31 91 ARG A O 1
ATOM 691 N N . SER A 1 91 ? -2.727 -44.074 4.474 1.00 53.72 92 SER A N 1
ATOM 692 C CA . SER A 1 91 ? -3.147 -44.070 3.079 1.00 54.56 92 SER A CA 1
ATOM 693 C C . SER A 1 91 ? -2.297 -44.990 2.213 1.00 53.11 92 SER A C 1
ATOM 694 O O . SER A 1 91 ? -2.757 -45.489 1.187 1.00 52.96 92 SER A O 1
ATOM 697 N N . LEU A 1 92 ? -1.065 -45.227 2.645 1.00 52.39 93 LEU A N 1
ATOM 698 C CA . LEU A 1 92 ? -0.132 -46.073 1.910 1.00 50.27 93 LEU A CA 1
ATOM 699 C C . LEU A 1 92 ? -0.029 -47.496 2.444 1.00 50.74 93 LEU A C 1
ATOM 700 O O . LEU A 1 92 ? 0.812 -48.271 1.986 1.00 50.72 93 LEU A O 1
ATOM 705 N N . GLY A 1 93 ? -0.866 -47.838 3.420 1.00 50.56 94 GLY A N 1
ATOM 706 C CA . GLY A 1 93 ? -0.822 -49.178 3.980 1.00 49.20 94 GLY A CA 1
ATOM 707 C C . GLY A 1 93 ? 0.467 -49.462 4.731 1.00 48.89 94 GLY A C 1
ATOM 708 O O . GLY A 1 93 ? 1.010 -50.567 4.665 1.00 49.26 94 GLY A O 1
ATOM 709 N N . LYS A 1 94 ? 0.966 -48.456 5.442 1.00 48.60 95 LYS A N 1
ATOM 710 C CA . LYS A 1 94 ? 2.191 -48.600 6.220 1.00 48.33 95 LYS A CA 1
ATOM 711 C C . LYS A 1 94 ? 1.842 -48.566 7.703 1.00 48.50 95 LYS A C 1
ATOM 712 O O . LYS A 1 94 ? 0.742 -48.152 8.077 1.00 48.77 95 LYS A O 1
ATOM 718 N N . LEU A 1 95 ? 2.772 -49.004 8.545 1.00 47.18 96 LEU A N 1
ATOM 719 C CA . LEU A 1 95 ? 2.553 -48.998 9.986 1.00 47.31 96 LEU A CA 1
ATOM 720 C C . LEU A 1 95 ? 2.258 -47.572 10.459 1.00 48.81 96 LEU A C 1
ATOM 721 O O . LEU A 1 95 ? 2.724 -46.602 9.853 1.00 49.93 96 LEU A O 1
ATOM 726 N N . VAL A 1 96 ? 1.469 -47.454 11.526 1.00 48.39 97 VAL A N 1
ATOM 727 C CA . VAL A 1 96 ? 1.114 -46.160 12.109 1.00 46.89 97 VAL A CA 1
ATOM 728 C C . VAL A 1 96 ? 1.895 -46.040 13.416 1.00 47.85 97 VAL A C 1
ATOM 729 O O . VAL A 1 96 ? 1.797 -46.896 14.295 1.00 48.23 97 VAL A O 1
ATOM 733 N N . PHE A 1 97 ? 2.675 -44.970 13.517 1.00 46.35 98 PHE A N 1
ATOM 734 C CA . PHE A 1 97 ? 3.553 -44.704 14.650 1.00 44.61 98 PHE A CA 1
ATOM 735 C C . PHE A 1 97 ? 2.821 -44.145 15.863 1.00 43.25 98 PHE A C 1
ATOM 736 O O . PHE A 1 97 ? 1.963 -43.283 15.721 1.00 44.57 98 PHE A O 1
ATOM 744 N N . PRO A 1 98 ? 3.143 -44.641 17.075 1.00 42.90 99 PRO A N 1
ATOM 745 C CA . PRO A 1 98 ? 2.498 -44.157 18.306 1.00 42.11 99 PRO A CA 1
ATOM 746 C C . PRO A 1 98 ? 3.095 -42.801 18.657 1.00 44.69 99 PRO A C 1
ATOM 747 O O . PRO A 1 98 ? 4.234 -42.706 19.122 1.00 43.31 99 PRO A O 1
ATOM 751 N N . CYS A 1 99 ? 2.314 -41.750 18.439 1.00 46.45 100 CYS A N 1
ATOM 752 C CA . CYS A 1 99 ? 2.790 -40.396 18.670 1.00 48.61 100 CYS A CA 1
ATOM 753 C C . CYS A 1 99 ? 3.197 -40.017 20.079 1.00 50.94 100 CYS A C 1
ATOM 754 O O . CYS A 1 99 ? 3.502 -38.855 20.338 1.00 51.53 100 CYS A O 1
ATOM 757 N N . GLU A 1 100 ? 3.215 -40.980 20.987 1.00 53.51 101 GLU A N 1
ATOM 758 C CA . GLU A 1 100 ? 3.613 -40.691 22.357 1.00 58.64 101 GLU A CA 1
ATOM 759 C C . GLU A 1 100 ? 5.098 -40.942 22.456 1.00 59.71 101 GLU A C 1
ATOM 760 O O . GLU A 1 100 ? 5.746 -40.554 23.422 1.00 60.48 101 GLU A O 1
ATOM 766 N N . ARG A 1 101 ? 5.623 -41.599 21.432 1.00 61.87 102 ARG A N 1
ATOM 767 C CA . ARG A 1 101 ? 7.033 -41.933 21.364 1.00 62.56 102 ARG A CA 1
ATOM 768 C C . ARG A 1 101 ? 7.809 -41.042 20.405 1.00 62.37 102 ARG A C 1
ATOM 769 O O . ARG A 1 101 ? 9.005 -41.268 20.220 1.00 64.93 102 ARG A O 1
ATOM 777 N N . VAL A 1 102 ? 7.167 -40.048 19.783 1.00 59.60 103 VAL A N 1
ATOM 778 C CA . VAL A 1 102 ? 7.912 -39.199 18.844 1.00 56.96 103 VAL 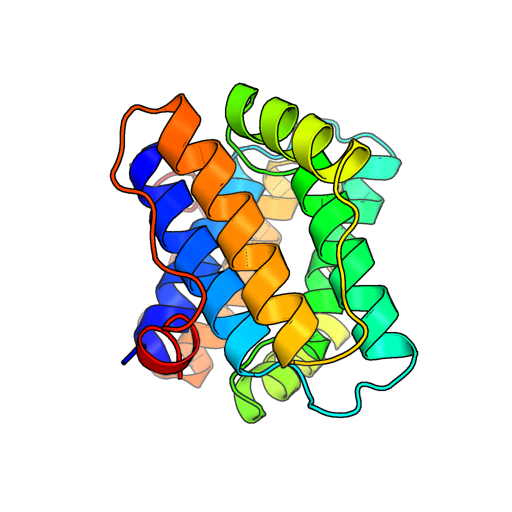A CA 1
ATOM 779 C C . VAL A 1 102 ? 9.184 -38.665 19.462 1.00 55.21 103 VAL A C 1
ATOM 780 O O . VAL A 1 102 ? 10.236 -38.710 18.836 1.00 55.19 103 VAL A O 1
ATOM 784 N N . ASP A 1 103 ? 9.088 -38.163 20.691 1.00 54.46 104 ASP A N 1
ATOM 785 C CA . ASP A 1 103 ? 10.256 -37.620 21.375 1.00 54.56 104 ASP A CA 1
ATOM 786 C C . ASP A 1 103 ? 11.329 -38.676 21.619 1.00 55.29 104 ASP A C 1
ATOM 787 O O . ASP A 1 103 ? 12.499 -38.347 21.813 1.00 55.91 104 ASP A O 1
ATOM 792 N N . ALA A 1 104 ? 10.934 -39.942 21.607 1.00 55.27 105 ALA A N 1
ATOM 793 C CA . ALA A 1 104 ? 11.892 -41.021 21.810 1.00 56.90 105 ALA A CA 1
ATOM 794 C C . ALA A 1 104 ? 12.564 -41.338 20.472 1.00 57.07 105 ALA A C 1
ATOM 795 O O . ALA A 1 104 ? 13.725 -41.741 20.429 1.00 57.84 105 ALA A O 1
ATOM 797 N N . ARG A 1 105 ? 11.821 -41.144 19.385 1.00 56.08 106 ARG A N 1
ATOM 798 C CA . ARG A 1 105 ? 12.329 -41.394 18.041 1.00 55.57 106 ARG A CA 1
ATOM 799 C C . ARG A 1 105 ? 13.112 -40.190 17.487 1.00 55.11 106 ARG A C 1
ATOM 800 O O . ARG A 1 105 ? 14.055 -40.361 16.708 1.00 54.36 106 ARG A O 1
ATOM 808 N N . TRP A 1 106 ? 12.721 -38.980 17.885 1.00 54.54 107 TRP A N 1
ATOM 809 C CA . TRP A 1 106 ? 13.402 -37.766 17.431 1.00 54.22 107 TRP A CA 1
ATOM 810 C C . TRP A 1 106 ? 13.791 -36.888 18.621 1.00 56.49 107 TRP A C 1
ATOM 811 O O . TRP A 1 106 ? 12.936 -36.257 19.243 1.00 58.53 107 TRP A O 1
ATOM 822 N N . GLY A 1 107 ? 15.080 -36.847 18.938 1.00 58.96 108 GLY A N 1
ATOM 823 C CA . GLY A 1 107 ? 15.531 -36.041 20.060 1.00 61.63 108 GLY A CA 1
ATOM 824 C C . GLY A 1 107 ? 16.048 -34.670 19.655 1.00 64.06 108 GLY A C 1
ATOM 825 O O . GLY A 1 107 ? 16.147 -34.405 18.432 1.00 65.18 108 GLY A O 1
ATOM 826 N N . PRO B 1 7 ? 18.089 -41.251 16.791 1.00 80.14 8 PRO B N 1
ATOM 827 C CA . PRO B 1 7 ? 19.282 -40.448 17.162 1.00 79.08 8 PRO 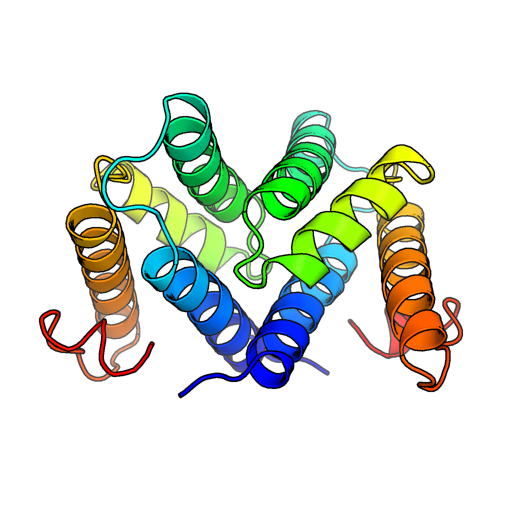B CA 1
ATOM 828 C C . PRO B 1 7 ? 19.906 -39.764 15.941 1.00 78.46 8 PRO B C 1
ATOM 829 O O . PRO B 1 7 ? 21.048 -40.044 15.579 1.00 79.11 8 PRO B O 1
ATOM 833 N N . VAL B 1 8 ? 19.152 -38.865 15.312 1.00 77.21 9 VAL B N 1
ATOM 834 C CA . VAL B 1 8 ? 19.632 -38.148 14.134 1.00 75.53 9 VAL B CA 1
ATOM 835 C C . VAL B 1 8 ? 20.805 -37.236 14.456 1.00 74.40 9 VAL B C 1
ATOM 836 O O . VAL B 1 8 ? 20.789 -36.507 15.449 1.00 73.98 9 VAL B O 1
ATOM 840 N N . THR B 1 9 ? 21.819 -37.277 13.599 1.00 72.95 10 THR B N 1
ATOM 841 C CA . THR B 1 9 ? 23.006 -36.458 13.785 1.00 72.11 10 THR B CA 1
ATOM 842 C C . THR B 1 9 ? 23.034 -35.233 12.876 1.00 70.89 10 THR B C 1
ATOM 843 O O . THR B 1 9 ? 22.362 -35.182 11.844 1.00 70.83 10 THR B O 1
ATOM 847 N N . LYS B 1 10 ? 23.825 -34.252 13.293 1.00 69.50 11 LYS B N 1
ATOM 848 C CA . LYS B 1 10 ? 24.036 -32.995 12.582 1.00 67.95 11 LYS B CA 1
ATOM 849 C C . LYS B 1 10 ? 24.257 -33.273 11.086 1.00 65.84 11 LYS B C 1
ATOM 850 O O . LYS B 1 10 ? 23.816 -32.514 10.222 1.00 65.69 11 LYS B O 1
ATOM 856 N N . GLU B 1 11 ? 24.933 -34.379 10.794 1.00 62.73 12 GLU B N 1
ATOM 857 C CA . GLU B 1 11 ? 25.234 -34.774 9.427 1.00 60.11 12 GLU B CA 1
ATOM 858 C C . GLU B 1 11 ? 24.044 -35.405 8.692 1.00 57.14 12 GLU B C 1
ATOM 859 O O . GLU B 1 11 ? 23.910 -35.241 7.477 1.00 56.49 12 GLU B O 1
ATOM 865 N N . ASP B 1 12 ? 23.194 -36.135 9.415 1.00 54.08 13 ASP B N 1
ATOM 866 C CA . ASP B 1 12 ? 22.015 -36.751 8.802 1.00 50.51 13 ASP B CA 1
ATOM 867 C C . ASP B 1 12 ? 20.999 -35.645 8.545 1.00 47.80 13 ASP B C 1
ATOM 868 O O . ASP B 1 12 ? 20.241 -35.696 7.578 1.00 46.80 13 ASP B O 1
ATOM 873 N N . LEU B 1 13 ? 20.975 -34.650 9.427 1.00 44.71 14 LEU B N 1
ATOM 874 C CA . LEU B 1 13 ? 20.056 -33.538 9.261 1.00 43.90 14 LEU B CA 1
ATOM 875 C C . LEU B 1 13 ? 20.450 -32.801 7.981 1.00 43.75 14 LEU B C 1
ATOM 876 O O . LEU B 1 13 ? 19.610 -32.552 7.119 1.00 42.49 14 LEU B O 1
ATOM 881 N N . GLY B 1 14 ? 21.739 -32.489 7.853 1.00 43.74 15 GLY B N 1
ATOM 882 C CA . GLY B 1 14 ? 22.227 -31.791 6.676 1.00 41.19 15 GLY B CA 1
ATOM 883 C C . GLY B 1 14 ? 21.926 -32.517 5.379 1.00 41.43 15 GLY B C 1
ATOM 884 O O . GLY B 1 14 ? 21.414 -31.921 4.436 1.00 41.01 15 GLY B O 1
ATOM 885 N N . ARG B 1 15 ? 22.239 -33.806 5.320 1.00 41.16 16 ARG B N 1
ATOM 886 C CA . ARG B 1 15 ? 21.988 -34.582 4.113 1.00 42.79 16 ARG B CA 1
ATOM 887 C C . ARG B 1 15 ? 20.504 -34.598 3.760 1.00 41.63 16 ARG B C 1
ATOM 888 O O . ARG B 1 15 ? 20.128 -34.466 2.595 1.00 42.75 16 ARG B O 1
ATOM 896 N N . ALA B 1 16 ? 19.658 -34.770 4.767 1.00 39.85 17 ALA B N 1
ATOM 897 C CA . ALA B 1 16 ? 18.224 -34.814 4.533 1.00 39.26 17 ALA B CA 1
ATOM 898 C C . ALA B 1 16 ? 17.785 -33.485 3.949 1.00 37.67 17 ALA B C 1
ATOM 899 O O . ALA B 1 16 ? 17.080 -33.434 2.945 1.00 37.44 17 ALA B O 1
ATOM 901 N N . THR B 1 17 ? 18.232 -32.407 4.574 1.00 36.92 18 THR B N 1
ATOM 902 C CA . THR B 1 17 ? 17.858 -31.079 4.132 1.00 38.33 18 THR B CA 1
ATOM 903 C C . THR B 1 17 ? 18.297 -30.759 2.703 1.00 39.05 18 THR B C 1
ATOM 904 O O . THR B 1 17 ? 17.476 -30.323 1.893 1.00 38.70 18 THR B O 1
ATOM 908 N N . TRP B 1 18 ? 19.572 -30.983 2.379 1.00 39.98 19 TRP B N 1
ATOM 909 C CA . TRP B 1 18 ? 20.054 -30.725 1.017 1.00 39.99 19 TRP B CA 1
ATOM 910 C C . TRP B 1 18 ? 19.285 -31.568 -0.003 1.00 39.05 19 TRP B C 1
ATOM 911 O O . TRP B 1 18 ? 18.996 -31.111 -1.106 1.00 37.61 19 TRP B O 1
ATOM 922 N N . THR B 1 19 ? 18.953 -32.803 0.361 1.00 38.83 20 THR B N 1
ATOM 923 C CA . THR B 1 19 ? 18.201 -33.652 -0.550 1.00 38.80 20 THR B CA 1
ATOM 924 C C . THR B 1 19 ? 16.850 -33.004 -0.820 1.00 38.19 20 THR B C 1
ATOM 925 O O . THR B 1 19 ? 16.375 -32.998 -1.949 1.00 40.41 20 THR B O 1
ATOM 929 N N . PHE B 1 20 ? 16.236 -32.456 0.221 1.00 37.13 21 PHE B N 1
ATOM 930 C CA . PHE B 1 20 ? 14.946 -31.797 0.083 1.00 37.05 21 PHE B CA 1
ATOM 931 C C . PHE B 1 20 ? 15.092 -30.539 -0.778 1.00 37.67 21 PHE B C 1
ATOM 932 O O . PHE B 1 20 ? 14.420 -30.382 -1.802 1.00 37.09 21 PHE B O 1
ATOM 940 N N . LEU B 1 21 ? 15.983 -29.648 -0.358 1.00 37.90 22 LEU B N 1
ATOM 941 C CA . LEU B 1 21 ? 16.213 -28.398 -1.071 1.00 40.12 22 LEU B CA 1
ATOM 942 C C . LEU B 1 21 ? 16.527 -28.590 -2.545 1.00 41.00 22 LEU B C 1
ATOM 943 O O . LEU B 1 21 ? 15.843 -28.054 -3.421 1.00 40.50 22 LEU B O 1
ATOM 948 N 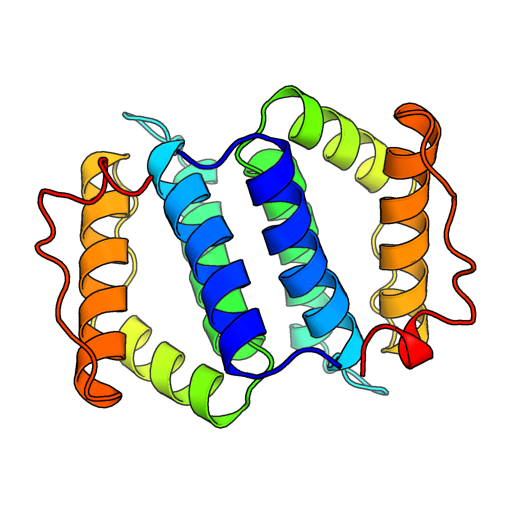N . HIS B 1 22 ? 17.573 -29.359 -2.811 1.00 43.36 23 HIS B N 1
ATOM 949 C CA . HIS B 1 22 ? 17.996 -29.615 -4.173 1.00 45.43 23 HIS B CA 1
ATOM 950 C C . HIS B 1 22 ? 16.929 -30.280 -5.026 1.00 44.09 23 HIS B C 1
ATOM 951 O O . HIS B 1 22 ? 16.837 -30.012 -6.219 1.00 47.15 23 HIS B O 1
ATOM 958 N N . THR B 1 23 ? 16.112 -31.143 -4.435 1.00 43.21 24 THR B N 1
ATOM 959 C CA . THR B 1 23 ? 15.056 -31.778 -5.213 1.00 41.49 24 THR B CA 1
ATOM 960 C C . THR B 1 23 ? 14.001 -30.712 -5.488 1.00 42.13 24 THR B C 1
ATOM 961 O O . THR B 1 23 ? 13.429 -30.649 -6.577 1.00 43.11 24 THR B O 1
ATOM 965 N N . LEU B 1 24 ? 13.749 -29.869 -4.493 1.00 41.23 25 LEU B N 1
ATOM 966 C CA . LEU B 1 24 ? 12.789 -28.788 -4.652 1.00 41.01 25 LEU B CA 1
ATOM 967 C C . LEU B 1 24 ? 13.285 -27.867 -5.771 1.00 40.90 25 LEU B C 1
ATOM 968 O O . LEU B 1 24 ? 12.518 -27.462 -6.635 1.00 41.14 25 LEU B O 1
ATOM 973 N N . ALA B 1 25 ? 14.575 -27.555 -5.773 1.00 41.75 26 ALA B N 1
ATOM 974 C CA . ALA B 1 25 ? 15.124 -26.680 -6.812 1.00 43.18 26 ALA B CA 1
ATOM 975 C C . ALA B 1 25 ? 15.160 -27.350 -8.184 1.00 42.77 26 ALA B C 1
ATOM 976 O O . ALA B 1 25 ? 15.212 -26.667 -9.205 1.00 42.96 26 ALA B O 1
ATOM 978 N N . ALA B 1 26 ? 15.135 -28.680 -8.216 1.00 42.99 27 ALA B N 1
ATOM 979 C CA . ALA B 1 26 ? 15.146 -29.407 -9.491 1.00 42.91 27 ALA B CA 1
ATOM 980 C C . ALA B 1 26 ? 13.746 -29.458 -10.109 1.00 44.14 27 ALA B C 1
ATOM 981 O O . ALA B 1 26 ? 13.598 -29.651 -11.316 1.00 43.44 27 ALA B O 1
ATOM 983 N N . GLN B 1 27 ? 12.725 -29.279 -9.275 1.00 46.29 28 GLN B N 1
ATOM 984 C CA . GLN B 1 27 ? 11.334 -29.321 -9.723 1.00 48.31 28 GLN B CA 1
ATOM 985 C C . GLN B 1 27 ? 10.703 -27.929 -9.856 1.00 47.55 28 GLN B C 1
ATOM 986 O O . GLN B 1 27 ? 9.552 -27.792 -10.277 1.00 44.58 28 GLN B O 1
ATOM 992 N N . TYR B 1 28 ? 11.459 -26.902 -9.482 1.00 47.51 29 TYR B N 1
ATOM 993 C CA . TYR B 1 28 ? 10.986 -25.526 -9.580 1.00 47.45 29 TYR B CA 1
ATOM 994 C C . TYR B 1 28 ? 10.660 -25.298 -11.061 1.00 48.80 29 TYR B C 1
ATOM 995 O O . TYR B 1 28 ? 11.352 -25.806 -11.941 1.00 49.43 29 TYR B O 1
ATOM 1004 N N . PRO B 1 29 ? 9.595 -24.544 -11.357 1.00 50.64 30 PRO B N 1
ATOM 1005 C CA . PRO B 1 29 ? 9.245 -24.308 -12.762 1.00 52.81 30 PRO B CA 1
ATOM 1006 C C . PRO B 1 29 ? 10.163 -23.345 -13.522 1.00 54.13 30 PRO B C 1
ATOM 1007 O O . PRO B 1 29 ? 10.836 -22.503 -12.926 1.00 53.17 30 PRO B O 1
ATOM 1011 N N . GLU B 1 30 ? 10.178 -23.485 -14.844 1.00 55.52 31 GLU B N 1
ATOM 1012 C CA . GLU B 1 30 ? 10.990 -22.636 -15.706 1.00 58.02 31 GLU B CA 1
ATOM 1013 C C . GLU B 1 30 ? 10.534 -21.189 -15.573 1.00 57.34 31 GLU B C 1
ATOM 1014 O O . GLU B 1 30 ? 11.348 -20.263 -15.582 1.00 57.47 31 GLU B O 1
ATOM 1020 N N . LYS B 1 31 ? 9.222 -21.005 -15.457 1.00 56.53 32 LYS B N 1
ATOM 1021 C CA . LYS B 1 31 ? 8.635 -19.679 -15.321 1.00 56.16 32 LYS B CA 1
ATOM 1022 C C . LYS B 1 31 ? 7.752 -19.638 -14.078 1.00 54.62 32 LYS B C 1
ATOM 1023 O O . LYS B 1 31 ? 6.530 -19.680 -14.162 1.00 55.24 32 LYS B O 1
ATOM 1029 N N . PRO B 1 32 ? 8.370 -19.538 -12.902 1.00 53.14 33 PRO B N 1
ATOM 1030 C CA . PRO B 1 32 ? 7.606 -19.497 -11.656 1.00 51.85 33 PRO B CA 1
ATOM 1031 C C . PRO B 1 32 ? 6.610 -18.345 -11.603 1.00 51.53 33 PRO B C 1
ATOM 1032 O O . PRO B 1 32 ? 6.793 -17.324 -12.257 1.00 52.88 33 PRO B O 1
ATOM 1036 N N . THR B 1 33 ? 5.557 -18.519 -10.816 1.00 50.69 34 THR B N 1
ATOM 1037 C CA . THR B 1 33 ? 4.554 -17.485 -10.649 1.00 50.77 34 THR B CA 1
ATOM 1038 C C . THR B 1 33 ? 5.082 -16.539 -9.588 1.00 51.96 34 THR B C 1
ATOM 1039 O O . THR B 1 33 ? 6.136 -16.771 -9.002 1.00 53.16 34 THR B O 1
ATOM 1043 N N . ARG B 1 34 ? 4.344 -15.474 -9.330 1.00 53.01 35 ARG B N 1
ATOM 1044 C CA . ARG B 1 34 ? 4.758 -14.518 -8.323 1.00 55.79 35 ARG B CA 1
ATOM 1045 C C . ARG B 1 34 ? 4.746 -15.192 -6.958 1.00 55.86 35 ARG B C 1
ATOM 1046 O O . ARG B 1 34 ? 5.603 -14.929 -6.116 1.00 57.41 35 ARG B O 1
ATOM 1054 N N . GLN B 1 35 ? 3.784 -16.077 -6.739 1.00 55.56 36 GLN B N 1
ATOM 1055 C CA . GLN B 1 35 ? 3.702 -16.752 -5.454 1.00 54.46 36 GLN B CA 1
ATOM 1056 C C . GLN B 1 35 ? 4.840 -17.741 -5.246 1.00 52.08 36 GLN B C 1
ATOM 1057 O O . GLN B 1 35 ? 5.440 -17.787 -4.175 1.00 51.28 36 GLN B O 1
ATOM 1063 N N . GLN B 1 36 ? 5.125 -18.535 -6.271 1.00 49.54 37 GLN B N 1
ATOM 1064 C CA . GLN B 1 36 ? 6.194 -19.517 -6.199 1.00 48.86 37 GLN B CA 1
ATOM 1065 C C . GLN B 1 36 ? 7.543 -18.877 -5.886 1.00 49.42 37 GLN B C 1
ATOM 1066 O O . GLN B 1 36 ? 8.319 -19.417 -5.091 1.00 49.87 37 GLN B O 1
ATOM 1072 N N . LYS B 1 37 ? 7.821 -17.726 -6.496 1.00 48.69 38 LYS B N 1
ATOM 1073 C CA . LYS B 1 37 ? 9.075 -17.028 -6.249 1.00 47.61 38 LYS B CA 1
ATOM 1074 C C . LYS B 1 37 ? 9.073 -16.618 -4.791 1.00 48.98 38 LYS B C 1
ATOM 1075 O O . LYS B 1 37 ? 10.049 -16.836 -4.063 1.00 50.28 38 LYS B O 1
ATOM 1081 N N . LYS B 1 38 ? 7.961 -16.025 -4.369 1.00 47.40 39 LYS B N 1
ATOM 1082 C CA . LYS B 1 38 ? 7.815 -15.570 -2.997 1.00 47.18 39 LYS B CA 1
ATOM 1083 C C . LYS B 1 38 ? 7.962 -16.707 -1.974 1.00 45.38 39 LYS B C 1
ATOM 1084 O O . LYS B 1 38 ? 8.628 -16.548 -0.949 1.00 45.51 39 LYS B O 1
ATOM 1090 N N . ASP B 1 39 ? 7.340 -17.847 -2.249 1.00 43.45 40 ASP B N 1
ATOM 1091 C CA . ASP B 1 39 ? 7.415 -18.981 -1.333 1.00 43.45 40 ASP B CA 1
ATOM 1092 C C . ASP B 1 39 ? 8.813 -19.554 -1.213 1.00 43.54 40 ASP B C 1
ATOM 1093 O O . ASP B 1 39 ? 9.262 -19.876 -0.112 1.00 44.25 40 ASP B O 1
ATOM 1098 N N . VAL B 1 40 ? 9.505 -19.669 -2.343 1.00 43.66 41 VAL B N 1
ATOM 1099 C CA . VAL B 1 40 ? 10.868 -20.182 -2.351 1.00 43.60 41 VAL B CA 1
ATOM 1100 C C . VAL B 1 40 ? 11.782 -19.264 -1.552 1.00 44.99 41 VAL B C 1
ATOM 1101 O O . VAL B 1 40 ? 12.632 -19.721 -0.780 1.00 45.99 41 VAL B O 1
ATOM 1105 N N . LYS B 1 41 ? 11.609 -17.961 -1.730 1.00 45.91 42 LYS B N 1
ATOM 1106 C CA . LYS B 1 41 ? 12.430 -17.009 -0.998 1.00 45.76 42 LYS B CA 1
ATOM 1107 C C . LYS B 1 41 ? 12.139 -17.055 0.489 1.00 44.69 42 LYS B C 1
ATOM 1108 O O . LYS B 1 41 ? 13.059 -17.101 1.307 1.00 46.40 42 LYS B O 1
ATOM 1114 N N . GLU B 1 42 ? 10.859 -17.031 0.846 1.00 44.00 43 GLU B N 1
ATOM 1115 C CA . GLU B 1 42 ? 10.473 -17.064 2.255 1.00 41.98 43 GLU B CA 1
ATOM 1116 C C . GLU B 1 42 ? 10.939 -18.387 2.859 1.00 40.28 43 GLU B C 1
ATOM 1117 O O . GLU B 1 42 ? 11.282 -18.465 4.039 1.00 40.31 43 GLU B O 1
ATOM 1123 N N . LEU B 1 43 ? 10.969 -19.426 2.038 1.00 37.51 44 LEU B N 1
ATOM 1124 C CA . LEU B 1 43 ? 11.423 -20.715 2.512 1.00 37.80 44 LEU B CA 1
ATOM 1125 C C . LEU B 1 43 ? 12.869 -20.647 2.998 1.00 38.30 44 LEU B C 1
ATOM 1126 O O . LEU B 1 43 ? 13.206 -21.228 4.030 1.00 39.13 44 LEU B O 1
ATOM 1131 N N . MET B 1 44 ? 13.729 -19.944 2.266 1.00 39.38 45 MET B N 1
ATOM 1132 C CA . MET B 1 44 ? 15.123 -19.856 2.685 1.00 38.87 45 MET B CA 1
ATOM 1133 C C . MET B 1 44 ? 15.217 -19.019 3.948 1.00 38.88 45 MET B C 1
ATOM 1134 O O . MET B 1 44 ? 15.969 -19.352 4.864 1.00 41.39 45 MET B O 1
ATOM 1139 N N . THR B 1 45 ? 14.454 -17.933 4.008 1.00 39.03 46 THR B N 1
ATOM 1140 C CA . THR B 1 45 ? 14.459 -17.083 5.196 1.00 37.83 46 THR B CA 1
ATOM 1141 C C . THR B 1 45 ? 14.025 -17.890 6.413 1.00 39.08 46 THR B C 1
ATOM 1142 O O . THR B 1 45 ? 14.633 -17.802 7.471 1.00 42.20 46 THR B O 1
ATOM 1146 N N . ILE B 1 46 ? 12.963 -18.673 6.271 1.00 39.23 47 ILE B N 1
ATOM 1147 C CA . ILE B 1 46 ? 12.488 -19.480 7.389 1.00 39.76 47 ILE B CA 1
ATOM 1148 C C . ILE B 1 46 ? 13.590 -20.421 7.855 1.00 42.27 47 ILE B C 1
ATOM 1149 O O . ILE B 1 46 ? 13.796 -20.606 9.056 1.00 41.25 47 ILE B O 1
ATOM 1154 N N . LEU B 1 47 ? 14.314 -20.996 6.899 1.00 44.88 48 LEU B N 1
ATOM 1155 C CA . LEU B 1 47 ? 15.399 -21.917 7.213 1.00 46.80 48 LEU B CA 1
ATOM 1156 C C . LEU B 1 47 ? 16.525 -21.268 8.000 1.00 48.49 48 LEU B C 1
ATOM 1157 O O . LEU B 1 47 ? 17.043 -21.855 8.940 1.00 50.62 48 LEU B O 1
ATOM 1162 N N . SER B 1 48 ? 16.907 -20.052 7.630 1.00 50.09 49 SER B N 1
ATOM 1163 C CA . SER B 1 48 ? 17.995 -19.383 8.333 1.00 51.09 49 SER B CA 1
ATOM 1164 C C . SER B 1 48 ? 17.667 -19.044 9.786 1.00 51.86 49 SER B C 1
ATOM 1165 O O . SER B 1 48 ? 18.565 -18.767 10.579 1.00 54.79 49 SER B O 1
ATOM 1168 N N . ARG B 1 49 ? 16.389 -19.050 10.143 1.00 51.79 50 ARG B N 1
ATOM 1169 C CA . ARG B 1 49 ? 16.005 -18.753 11.522 1.00 52.17 50 ARG B CA 1
ATOM 1170 C C . ARG B 1 49 ? 15.750 -20.037 12.288 1.00 52.24 50 ARG B C 1
ATOM 1171 O O . ARG B 1 49 ? 16.146 -20.188 13.442 1.00 50.10 50 ARG B O 1
ATOM 1179 N N . MET B 1 50 ? 15.082 -20.951 11.596 1.00 53.63 51 MET B N 1
ATOM 1180 C CA . MET B 1 50 ? 14.621 -22.223 12.125 1.00 54.88 51 MET B CA 1
ATOM 1181 C C . MET B 1 50 ? 15.505 -23.469 12.028 1.00 55.37 51 MET B C 1
ATOM 1182 O O . MET B 1 50 ? 15.237 -24.456 12.712 1.00 55.36 51 MET B O 1
ATOM 1187 N N . TYR B 1 51 ? 16.549 -23.446 11.201 1.00 55.27 52 TYR B N 1
ATOM 1188 C CA . TYR B 1 51 ? 17.404 -24.625 11.066 1.00 54.65 52 TYR B CA 1
ATOM 1189 C C . TYR B 1 51 ? 17.906 -25.092 12.426 1.00 57.62 52 TYR B C 1
ATOM 1190 O O . TYR B 1 51 ? 18.588 -24.350 13.135 1.00 55.89 52 TYR B O 1
ATOM 1199 N N . PRO B 1 52 ? 17.575 -26.340 12.802 1.00 61.37 53 PRO B N 1
ATOM 1200 C CA . PRO B 1 52 ? 17.953 -26.971 14.070 1.00 64.64 53 PRO B CA 1
ATOM 1201 C C . PRO B 1 52 ? 19.309 -26.581 14.651 1.00 67.71 53 PRO B C 1
ATOM 1202 O O . PRO B 1 52 ? 19.375 -25.794 15.594 1.00 70.72 53 PRO B O 1
ATOM 1206 N N . CYS B 1 53 ? 20.391 -27.123 14.110 1.00 70.13 54 CYS B N 1
ATOM 1207 C CA . CYS B 1 53 ? 21.707 -26.783 14.638 1.00 73.36 54 CYS B CA 1
ATOM 1208 C C . CYS B 1 53 ? 21.894 -25.253 14.691 1.00 74.37 54 CYS B C 1
ATOM 1209 O O . CYS B 1 53 ? 21.892 -24.570 13.664 1.00 73.89 54 CYS B O 1
ATOM 1212 N N . ARG B 1 54 ? 22.038 -24.731 15.908 1.00 75.98 55 ARG B N 1
ATOM 1213 C CA . ARG B 1 54 ? 22.206 -23.296 16.156 1.00 78.06 55 ARG B CA 1
ATOM 1214 C C . ARG B 1 54 ? 23.252 -22.600 15.287 1.00 77.79 55 ARG B C 1
ATOM 1215 O O . ARG B 1 54 ? 22.919 -21.723 14.492 1.00 78.11 55 ARG B O 1
ATOM 1223 N N . GLU B 1 55 ? 24.518 -22.974 15.451 1.00 77.96 56 GLU B N 1
ATOM 1224 C CA . GLU B 1 55 ? 25.596 -22.368 14.669 1.00 77.31 56 GLU B CA 1
ATOM 1225 C C . GLU B 1 55 ? 25.273 -22.401 13.174 1.00 75.44 56 GLU B C 1
ATOM 1226 O O . GLU B 1 55 ? 25.475 -21.418 12.458 1.00 75.60 56 GLU B O 1
ATOM 1232 N N . CYS B 1 56 ? 24.767 -23.538 12.714 1.00 73.22 57 CYS B N 1
ATOM 1233 C CA . CYS B 1 56 ? 24.409 -23.719 11.312 1.00 71.09 57 CYS B CA 1
ATOM 1234 C C . CYS B 1 56 ? 23.397 -22.670 10.851 1.00 68.35 57 CYS B C 1
ATOM 1235 O O . CYS B 1 56 ? 23.488 -22.156 9.735 1.00 66.43 57 CYS B O 1
ATOM 1238 N N . ALA B 1 57 ? 22.426 -22.371 11.710 1.00 65.16 58 ALA B N 1
ATOM 1239 C CA . ALA B 1 57 ? 21.399 -21.391 11.384 1.00 63.46 58 ALA B CA 1
ATOM 1240 C C . ALA B 1 57 ? 22.031 -20.025 11.170 1.00 62.29 58 ALA B C 1
ATOM 1241 O O . ALA B 1 57 ? 21.728 -19.339 10.195 1.00 60.55 58 ALA B O 1
ATOM 1243 N N . ASP B 1 58 ? 22.915 -19.641 12.086 1.00 61.88 59 ASP B N 1
ATOM 1244 C CA . ASP B 1 58 ? 23.590 -18.355 11.998 1.00 61.59 59 ASP B CA 1
ATOM 1245 C C . ASP B 1 58 ? 24.510 -18.259 10.788 1.00 60.15 59 ASP B C 1
ATOM 1246 O O . ASP B 1 58 ? 24.573 -17.216 10.143 1.00 60.14 59 ASP B O 1
ATOM 1251 N N . HIS B 1 59 ? 25.221 -19.340 10.478 1.00 59.00 60 HIS B N 1
ATOM 1252 C CA . HIS B 1 59 ? 26.120 -19.341 9.323 1.00 57.84 60 HIS B CA 1
ATOM 1253 C C . HIS B 1 59 ? 25.309 -19.155 8.045 1.00 55.41 60 HIS B C 1
ATOM 1254 O O . HIS B 1 59 ? 25.638 -18.321 7.210 1.00 55.52 60 HIS B O 1
ATOM 1261 N N . PHE B 1 60 ? 24.238 -19.927 7.904 1.00 52.73 61 PHE B N 1
ATOM 1262 C CA . PHE B 1 60 ? 23.395 -19.835 6.724 1.00 50.24 61 PHE B CA 1
ATOM 1263 C C . PHE B 1 60 ? 22.759 -18.451 6.611 1.00 49.12 61 PHE B C 1
ATOM 1264 O O . PHE B 1 60 ? 22.547 -17.950 5.513 1.00 47.22 61 PHE B O 1
ATOM 1272 N N . LYS B 1 61 ? 22.471 -17.829 7.750 1.00 49.88 62 LYS B N 1
ATOM 1273 C CA . LYS B 1 61 ? 21.849 -16.507 7.776 1.00 51.55 62 LYS B CA 1
ATOM 1274 C C . LYS B 1 61 ? 22.759 -15.419 7.207 1.00 52.29 62 LYS B C 1
ATOM 1275 O O . LYS B 1 61 ? 22.291 -14.468 6.583 1.00 51.95 62 LYS B O 1
ATOM 1281 N N . GLU B 1 62 ? 24.060 -15.560 7.426 1.00 51.68 63 GLU B N 1
ATOM 1282 C CA . GLU B 1 62 ? 25.019 -14.593 6.917 1.00 52.72 63 GLU B CA 1
ATOM 1283 C C . GLU B 1 62 ? 25.206 -14.785 5.414 1.00 52.18 63 GLU B C 1
ATOM 1284 O O . GLU B 1 62 ? 25.376 -13.819 4.665 1.00 52.56 63 GLU B O 1
ATOM 1290 N N . ILE B 1 63 ? 25.161 -16.041 4.978 1.00 50.13 64 ILE B N 1
ATOM 1291 C CA . ILE B 1 63 ? 25.309 -16.373 3.570 1.00 47.92 64 ILE B CA 1
ATOM 1292 C C . ILE B 1 63 ? 24.128 -15.822 2.781 1.00 49.39 64 ILE B C 1
ATOM 1293 O O . ILE B 1 63 ? 24.292 -15.268 1.694 1.00 49.83 64 ILE B O 1
ATOM 1298 N N . LEU B 1 64 ? 22.934 -15.968 3.342 1.00 50.38 65 LEU B N 1
ATOM 1299 C CA . LEU B 1 64 ? 21.725 -15.485 2.690 1.00 50.33 65 LEU B CA 1
ATOM 1300 C C . LEU B 1 64 ? 21.726 -13.951 2.670 1.00 50.92 65 LEU B C 1
ATOM 1301 O O . LEU B 1 64 ? 21.114 -13.335 1.799 1.00 51.04 65 LEU B O 1
ATOM 1306 N N . ARG B 1 65 ? 22.421 -13.335 3.622 1.00 52.16 66 ARG B N 1
ATOM 1307 C CA . ARG B 1 65 ? 22.501 -11.873 3.666 1.00 54.51 66 ARG B CA 1
ATOM 1308 C C . ARG B 1 65 ? 23.184 -11.361 2.403 1.00 53.38 66 ARG B C 1
ATOM 1309 O O . ARG B 1 65 ? 22.628 -10.564 1.654 1.00 53.47 66 ARG B O 1
ATOM 1317 N N . SER B 1 66 ? 24.403 -11.833 2.179 1.00 52.01 67 SER B N 1
ATOM 1318 C CA . SER B 1 66 ? 25.193 -11.421 1.030 1.00 51.76 67 SER B CA 1
ATOM 1319 C C . SER B 1 66 ? 24.890 -12.161 -0.271 1.00 50.14 67 SER B C 1
ATOM 1320 O O . SER B 1 66 ? 25.489 -11.873 -1.298 1.00 51.42 67 SER B O 1
ATOM 1323 N N . ASN B 1 67 ? 23.967 -13.111 -0.230 1.00 48.96 68 ASN B N 1
ATOM 1324 C CA . ASN B 1 67 ? 23.610 -13.866 -1.424 1.00 46.73 68 ASN B CA 1
ATOM 1325 C C . ASN B 1 67 ? 22.105 -14.135 -1.430 1.00 45.60 68 ASN B C 1
ATOM 1326 O O . ASN B 1 67 ? 21.668 -15.288 -1.378 1.00 46.08 68 ASN B O 1
ATOM 1331 N N . PRO B 1 68 ? 21.292 -13.069 -1.488 1.00 43.69 69 PRO B N 1
ATOM 1332 C CA . PRO B 1 68 ? 19.838 -13.245 -1.496 1.00 42.19 69 PRO B CA 1
ATOM 1333 C C . PRO B 1 68 ? 19.438 -14.267 -2.544 1.00 41.17 69 PRO B C 1
ATOM 1334 O O . PRO B 1 68 ? 20.032 -14.328 -3.621 1.00 40.33 69 PRO B O 1
ATOM 1338 N N . ALA B 1 69 ? 18.435 -15.071 -2.216 1.00 39.83 70 ALA B N 1
ATOM 1339 C CA . ALA B 1 69 ? 17.975 -16.119 -3.114 1.00 40.75 70 ALA B CA 1
ATOM 1340 C C . ALA B 1 69 ? 17.473 -15.586 -4.441 1.00 39.78 70 ALA B C 1
ATOM 1341 O O . ALA B 1 69 ? 16.812 -14.559 -4.496 1.00 39.91 70 ALA B O 1
ATOM 1343 N N . GLN B 1 70 ? 17.799 -16.308 -5.507 1.00 40.99 71 GLN B N 1
ATOM 1344 C CA . GLN B 1 70 ? 17.394 -15.960 -6.860 1.00 40.85 71 GLN B CA 1
ATOM 1345 C C . GLN B 1 70 ? 16.419 -17.036 -7.312 1.00 42.18 71 GLN B C 1
ATOM 1346 O O . GLN B 1 70 ? 16.781 -18.206 -7.439 1.00 43.10 71 GLN B O 1
ATOM 1352 N N . ALA B 1 71 ? 15.179 -16.643 -7.560 1.00 42.71 72 ALA B N 1
ATOM 1353 C CA . ALA B 1 71 ? 14.171 -17.612 -7.946 1.00 43.89 72 ALA B CA 1
ATOM 1354 C C . ALA B 1 71 ? 13.443 -17.268 -9.229 1.00 43.98 72 ALA B C 1
ATOM 1355 O O . ALA B 1 71 ? 12.278 -17.621 -9.395 1.00 43.94 72 ALA B O 1
ATOM 1357 N N . GLY B 1 72 ? 14.131 -16.592 -10.141 1.00 44.79 73 GLY B N 1
ATOM 1358 C CA . GLY B 1 72 ? 13.509 -16.207 -11.396 1.00 42.38 73 GLY B CA 1
ATOM 1359 C C . GLY B 1 72 ? 13.166 -17.371 -12.299 1.00 42.12 73 GLY B C 1
ATOM 1360 O O . GLY B 1 72 ? 12.307 -17.242 -13.169 1.00 40.46 73 GLY B O 1
ATOM 1361 N N . SER B 1 73 ? 13.835 -18.505 -12.095 1.00 42.36 74 SER B N 1
ATOM 1362 C CA . SER B 1 73 ? 13.600 -19.697 -12.907 1.00 42.71 74 SER B CA 1
ATOM 1363 C C . SER B 1 73 ? 14.289 -20.912 -12.300 1.00 42.63 74 SER B C 1
ATOM 1364 O O . SER B 1 73 ? 15.091 -20.783 -11.380 1.00 43.34 74 SER B O 1
ATOM 1367 N N . GLN B 1 74 ? 13.986 -22.089 -12.832 1.00 42.56 75 GLN B N 1
ATOM 1368 C CA . GLN B 1 74 ? 14.579 -23.325 -12.337 1.00 44.86 75 GLN B CA 1
ATOM 1369 C C . GLN B 1 74 ? 16.106 -23.241 -12.370 1.00 46.23 75 GLN B C 1
ATOM 1370 O O . GLN B 1 74 ? 16.778 -23.516 -11.374 1.00 46.44 75 GLN B O 1
ATOM 1376 N N . GLU B 1 75 ? 16.642 -22.849 -13.521 1.00 47.73 76 GLU B N 1
ATOM 1377 C CA . GLU B 1 75 ? 18.086 -22.736 -13.720 1.00 48.28 76 GLU B CA 1
ATOM 1378 C C . GLU B 1 75 ? 18.778 -21.812 -12.727 1.00 47.50 76 GLU B C 1
ATOM 1379 O O . GLU B 1 75 ? 19.805 -22.167 -12.149 1.00 46.83 76 GLU B O 1
ATOM 1385 N N . GLU B 1 76 ? 18.209 -20.631 -12.523 1.00 46.81 77 GLU B N 1
ATOM 1386 C CA . GLU B 1 76 ? 18.780 -19.665 -11.600 1.00 45.53 77 GLU B CA 1
ATOM 1387 C C . GLU B 1 76 ? 18.697 -20.162 -10.156 1.00 45.30 77 GLU B C 1
ATOM 1388 O O . GLU B 1 76 ? 19.654 -20.039 -9.385 1.00 45.80 77 GLU B O 1
ATOM 1394 N N . PHE B 1 77 ? 17.547 -20.712 -9.786 1.00 42.93 78 PHE B N 1
ATOM 1395 C CA . PHE B 1 77 ? 17.362 -21.218 -8.437 1.00 42.71 78 PHE B CA 1
ATOM 1396 C C . PHE B 1 77 ? 18.296 -22.415 -8.199 1.00 41.42 78 PHE B C 1
ATOM 1397 O O . PHE B 1 77 ? 18.969 -22.485 -7.178 1.00 40.69 78 PHE B O 1
ATOM 1405 N N . SER B 1 78 ? 18.348 -23.344 -9.148 1.00 40.48 79 SER B N 1
ATOM 1406 C CA . SER B 1 78 ? 19.240 -24.493 -9.033 1.00 41.84 79 SER B CA 1
ATOM 1407 C C . SER B 1 78 ? 20.659 -23.983 -8.825 1.00 42.47 79 SER B C 1
ATOM 1408 O O . SER B 1 78 ? 21.338 -24.350 -7.868 1.00 45.00 79 SER B O 1
ATOM 1411 N N . GLN B 1 79 ? 21.102 -23.126 -9.737 1.00 42.55 80 GLN B N 1
ATOM 1412 C CA . GLN B 1 79 ? 22.441 -22.568 -9.657 1.00 41.82 80 GLN B CA 1
ATOM 1413 C C . GLN B 1 79 ? 22.718 -21.834 -8.354 1.00 39.58 80 GLN B C 1
ATOM 1414 O O . GLN B 1 79 ? 23.761 -22.059 -7.732 1.00 39.42 80 GLN B O 1
ATOM 1420 N N . TRP B 1 80 ? 21.806 -20.956 -7.941 1.00 36.24 81 TRP B N 1
ATOM 1421 C CA . TRP B 1 80 ? 22.018 -20.218 -6.699 1.00 36.43 81 TRP B CA 1
ATOM 1422 C C . TRP B 1 80 ? 22.179 -21.187 -5.532 1.00 38.28 81 TRP B C 1
ATOM 1423 O O . TRP B 1 80 ? 23.107 -21.053 -4.732 1.00 38.81 81 TRP B O 1
ATOM 1434 N N . LEU B 1 81 ? 21.282 -22.168 -5.451 1.00 38.71 82 LEU B N 1
ATOM 1435 C CA . LEU B 1 81 ? 21.317 -23.156 -4.379 1.00 40.32 82 LEU B CA 1
ATOM 1436 C C . LEU B 1 81 ? 22.626 -23.935 -4.411 1.00 40.15 82 LEU B C 1
ATOM 1437 O O . LEU B 1 81 ? 23.207 -24.238 -3.364 1.00 38.92 82 LEU B O 1
ATOM 1442 N N . CYS B 1 82 ? 23.089 -24.262 -5.612 1.00 40.62 83 CYS B N 1
ATOM 1443 C CA . CYS B 1 82 ? 24.342 -24.997 -5.757 1.00 41.77 83 CYS B CA 1
ATOM 1444 C C . CYS B 1 82 ? 25.506 -24.177 -5.208 1.00 43.41 83 CYS B C 1
ATOM 1445 O O . CYS B 1 82 ? 26.363 -24.695 -4.494 1.00 43.43 83 CYS B O 1
ATOM 1448 N N . HIS B 1 83 ? 25.534 -22.885 -5.515 1.00 44.32 84 HIS B N 1
ATOM 1449 C CA . HIS B 1 83 ? 26.627 -22.066 -5.014 1.00 45.85 84 HIS B CA 1
ATOM 1450 C C . HIS B 1 83 ? 26.555 -21.906 -3.512 1.00 44.33 84 HIS B C 1
ATOM 1451 O O . HIS B 1 83 ? 27.571 -22.013 -2.827 1.00 46.11 84 HIS B O 1
ATOM 1458 N N . VAL B 1 84 ? 25.357 -21.667 -2.995 1.00 43.87 85 VAL B N 1
ATOM 1459 C CA . VAL B 1 84 ? 25.183 -21.505 -1.559 1.00 43.62 85 VAL B CA 1
ATOM 1460 C C . VAL B 1 84 ? 25.609 -22.767 -0.808 1.00 42.75 85 VAL B C 1
ATOM 1461 O O . VAL B 1 84 ? 26.023 -22.692 0.345 1.00 43.36 85 VAL B O 1
ATOM 1465 N N . HIS B 1 85 ? 25.528 -23.916 -1.472 1.00 41.75 86 HIS B N 1
ATOM 1466 C CA . HIS B 1 85 ? 25.920 -25.185 -0.864 1.00 42.06 86 HIS B CA 1
ATOM 1467 C C . HIS B 1 85 ? 27.442 -25.389 -0.907 1.00 41.82 86 HIS B C 1
ATOM 1468 O O . HIS B 1 85 ? 28.031 -25.931 0.034 1.00 41.11 86 HIS B O 1
ATOM 1475 N N . ASN B 1 86 ? 28.084 -24.961 -1.991 1.00 42.10 87 ASN B N 1
ATOM 1476 C CA . ASN B 1 86 ? 29.541 -25.089 -2.092 1.00 41.35 87 ASN B CA 1
ATOM 1477 C C . ASN B 1 86 ? 30.192 -24.201 -1.048 1.00 42.05 87 ASN B C 1
ATOM 1478 O O . ASN B 1 86 ? 31.232 -24.548 -0.477 1.00 42.09 87 ASN B O 1
ATOM 1483 N N . THR B 1 87 ? 29.572 -23.049 -0.808 1.00 41.73 88 THR B N 1
ATOM 1484 C CA . THR B 1 87 ? 30.062 -22.105 0.188 1.00 42.51 88 THR B CA 1
ATOM 1485 C C . THR B 1 87 ? 30.080 -22.790 1.545 1.00 43.51 88 THR B C 1
ATOM 1486 O O . THR B 1 87 ? 30.961 -22.536 2.366 1.00 44.03 88 THR B O 1
ATOM 1490 N N . VAL B 1 88 ? 29.097 -23.659 1.774 1.00 43.99 89 VAL B N 1
ATOM 1491 C CA . VAL B 1 88 ? 29.012 -24.380 3.030 1.00 43.99 89 VAL B CA 1
ATOM 1492 C C . VAL B 1 88 ? 30.033 -25.513 3.048 1.00 44.92 89 VAL B C 1
ATOM 1493 O O . VAL B 1 88 ? 30.730 -25.700 4.045 1.00 45.62 89 VAL B O 1
ATOM 1497 N N . ASN B 1 89 ? 30.136 -26.265 1.955 1.00 45.89 90 ASN B N 1
ATOM 1498 C CA . ASN B 1 89 ? 31.109 -27.358 1.900 1.00 47.79 90 ASN B CA 1
ATOM 1499 C C . ASN B 1 89 ? 32.498 -26.817 2.182 1.00 50.33 90 ASN B C 1
ATOM 1500 O O . ASN B 1 89 ? 33.271 -27.395 2.947 1.00 49.81 90 ASN B O 1
ATOM 1505 N N . ARG B 1 90 ? 32.811 -25.705 1.532 1.00 52.36 91 ARG B N 1
ATOM 1506 C CA . ARG B 1 90 ? 34.106 -25.075 1.691 1.00 54.10 91 ARG B CA 1
ATOM 1507 C C . ARG B 1 90 ? 34.411 -24.818 3.159 1.00 54.22 91 ARG B C 1
ATOM 1508 O O . ARG B 1 90 ? 35.397 -25.330 3.683 1.00 56.17 91 ARG B O 1
ATOM 1516 N N . SER B 1 91 ? 33.564 -24.041 3.830 1.00 53.52 92 SER B N 1
ATOM 1517 C CA . SER B 1 91 ? 33.791 -23.730 5.239 1.00 53.02 92 SER B CA 1
ATOM 1518 C C . SER B 1 91 ? 33.892 -24.981 6.111 1.00 52.11 92 SER B C 1
ATOM 1519 O O . SER B 1 91 ? 34.401 -24.918 7.224 1.00 53.87 92 SER B O 1
ATOM 1522 N N . LEU B 1 92 ? 33.408 -26.114 5.611 1.00 51.41 93 LEU B N 1
ATOM 1523 C CA . LEU B 1 92 ? 33.476 -27.366 6.368 1.00 51.86 93 LEU B CA 1
ATOM 1524 C C . LEU B 1 92 ? 34.652 -28.258 5.958 1.00 52.66 93 LEU B C 1
ATOM 1525 O O . LEU B 1 92 ? 34.831 -29.347 6.504 1.00 53.02 93 LEU B O 1
ATOM 1530 N N . GLY B 1 93 ? 35.446 -27.793 4.997 1.00 52.45 94 GLY B N 1
ATOM 1531 C CA . GLY B 1 93 ? 36.591 -28.562 4.543 1.00 51.51 94 GLY B CA 1
ATOM 1532 C C . GLY B 1 93 ? 36.240 -29.694 3.600 1.00 52.22 94 GLY B C 1
ATOM 1533 O O . GLY B 1 93 ? 37.050 -30.600 3.395 1.00 53.04 94 GLY B O 1
ATOM 1534 N N . LYS B 1 94 ? 35.041 -29.642 3.022 1.00 51.76 95 LYS B N 1
ATOM 1535 C CA . LYS B 1 94 ? 34.574 -30.672 2.097 1.00 51.53 95 LYS B CA 1
ATOM 1536 C C . LYS B 1 94 ? 34.889 -30.360 0.639 1.00 51.25 95 LYS B C 1
ATOM 1537 O O . LYS B 1 94 ? 35.223 -29.232 0.284 1.00 49.88 95 LYS B O 1
ATOM 1543 N N . LEU B 1 95 ? 34.767 -31.379 -0.200 1.00 51.50 96 LEU B N 1
ATOM 1544 C CA . LEU B 1 95 ? 35.017 -31.229 -1.620 1.00 52.40 96 LEU B CA 1
ATOM 1545 C C . LEU B 1 95 ? 33.942 -30.349 -2.231 1.00 54.38 96 LEU B C 1
ATOM 1546 O O . LEU B 1 95 ? 32.781 -30.387 -1.815 1.00 55.42 96 LEU B O 1
ATOM 1551 N N . VAL B 1 96 ? 34.344 -29.556 -3.220 1.00 57.09 97 VAL B N 1
ATOM 1552 C CA . VAL B 1 96 ? 33.439 -28.647 -3.907 1.00 57.90 97 VAL B CA 1
ATOM 1553 C C . VAL B 1 96 ? 32.775 -29.320 -5.099 1.00 57.93 97 VAL B C 1
ATOM 1554 O O . VAL B 1 96 ? 33.407 -30.048 -5.861 1.00 57.32 97 VAL B O 1
ATOM 1558 N N . PHE B 1 97 ? 31.487 -29.047 -5.243 1.00 59.19 98 PHE B N 1
ATOM 1559 C CA . PHE B 1 97 ? 30.650 -29.605 -6.295 1.00 60.08 98 PHE B CA 1
ATOM 1560 C C . PHE B 1 97 ? 30.566 -28.643 -7.489 1.00 59.23 98 PHE B C 1
ATOM 1561 O O . PHE B 1 97 ? 30.134 -27.501 -7.342 1.00 60.02 98 PHE B O 1
ATOM 1569 N N . PRO B 1 98 ? 30.991 -29.085 -8.684 1.00 58.47 99 PRO B N 1
ATOM 1570 C CA . PRO B 1 98 ? 30.923 -28.201 -9.854 1.00 57.99 99 PRO B CA 1
ATOM 1571 C C . PRO B 1 98 ? 29.456 -27.915 -10.174 1.00 56.76 99 PRO B C 1
ATOM 1572 O O . PRO B 1 98 ? 28.691 -28.826 -10.476 1.00 53.85 99 PRO B O 1
ATOM 1576 N N . CYS B 1 99 ? 29.077 -26.643 -10.120 1.00 57.52 100 CYS B N 1
ATOM 1577 C CA . CYS B 1 99 ? 27.691 -26.248 -10.340 1.00 60.03 100 CYS B CA 1
ATOM 1578 C C . CYS B 1 99 ? 27.070 -26.290 -11.721 1.00 64.94 100 CYS B C 1
ATOM 1579 O O . CYS B 1 99 ? 26.221 -25.463 -12.044 1.00 66.80 100 CYS B O 1
ATOM 1582 N N . GLU B 1 100 ? 27.479 -27.248 -12.538 1.00 70.58 101 GLU B N 1
ATOM 1583 C CA . GLU B 1 100 ? 26.877 -27.408 -13.856 1.00 75.90 101 GLU B CA 1
ATOM 1584 C C . GLU B 1 100 ? 26.230 -28.786 -13.734 1.00 78.64 101 GLU B C 1
ATOM 1585 O O . GLU B 1 100 ? 25.325 -29.158 -14.483 1.00 78.37 101 GLU B O 1
ATOM 1591 N N . ARG B 1 101 ? 26.709 -29.507 -12.725 1.00 82.09 102 ARG B N 1
ATOM 1592 C CA . ARG B 1 101 ? 26.299 -30.861 -12.385 1.00 85.48 102 ARG B CA 1
ATOM 1593 C C . ARG B 1 101 ? 25.105 -30.945 -11.411 1.00 86.52 102 ARG B C 1
ATOM 1594 O O . ARG B 1 101 ? 24.797 -32.025 -10.904 1.00 87.04 102 ARG B O 1
ATOM 1602 N N . VAL B 1 102 ? 24.423 -29.831 -11.149 1.00 86.59 103 VAL B N 1
ATOM 1603 C CA . VAL B 1 102 ? 23.290 -29.877 -10.220 1.00 87.46 103 VAL B CA 1
ATOM 1604 C C . VAL B 1 102 ? 22.170 -30.783 -10.725 1.00 88.23 103 VAL B C 1
ATOM 1605 O O . VAL B 1 102 ? 21.666 -31.627 -9.982 1.00 88.06 103 VAL B O 1
ATOM 1609 N N . ASP B 1 103 ? 21.785 -30.618 -11.988 1.00 88.75 104 ASP B N 1
ATOM 1610 C CA . ASP B 1 103 ? 20.725 -31.439 -12.560 1.00 89.23 104 ASP B CA 1
ATOM 1611 C C . ASP B 1 103 ? 21.190 -32.888 -12.691 1.00 89.85 104 ASP B C 1
ATOM 1612 O O . ASP B 1 103 ? 20.547 -33.699 -13.356 1.00 89.81 104 ASP B O 1
ATOM 1617 N N . ALA B 1 104 ? 22.312 -33.198 -12.044 1.00 90.88 105 ALA B N 1
ATOM 1618 C CA . ALA B 1 104 ? 22.898 -34.538 -12.059 1.00 91.28 105 ALA B CA 1
ATOM 1619 C C . ALA B 1 104 ? 22.551 -35.277 -10.784 1.00 91.32 105 ALA B C 1
ATOM 1620 O O . ALA B 1 104 ? 21.883 -36.312 -10.803 1.00 92.05 105 ALA B O 1
ATOM 1622 N N . ARG B 1 105 ? 23.030 -34.736 -9.673 1.00 90.89 106 ARG B N 1
ATOM 1623 C CA . ARG B 1 105 ? 22.787 -35.326 -8.374 1.00 90.66 106 ARG B CA 1
ATOM 1624 C C . ARG B 1 105 ? 21.302 -35.246 -8.027 1.00 89.38 106 ARG B C 1
ATOM 1625 O O . ARG B 1 105 ? 20.819 -35.998 -7.178 1.00 89.42 106 ARG B O 1
ATOM 1633 N N . TRP B 1 106 ? 20.582 -34.351 -8.705 1.00 88.10 107 TRP B N 1
ATOM 1634 C CA . TRP B 1 106 ? 19.155 -34.144 -8.446 1.00 86.87 107 TRP B CA 1
ATOM 1635 C C . TRP B 1 106 ? 18.253 -34.345 -9.664 1.00 86.72 107 TRP B C 1
ATOM 1636 O O . TRP B 1 106 ? 17.713 -33.339 -10.174 1.00 86.65 107 TRP B O 1
#

GO terms:
  GO:0050660 flavin adenine dinucleotide binding (F, IDA)
  GO:0005739 mitochondrion (C, IDA)
  GO:0016972 thiol oxidase activity (F, IDA)
  GO:0042802 identical protein binding (F, IPI)

Nearest PDB structures (foldseek):
  2hj3-assembly1_A  TM=1.010E+00  e=2.634E-17  Arabidopsis thaliana
  3tk0-assembly1_A-2  TM=9.837E-01  e=3.701E-10  Homo sapiens
  1oqc-assembly1_A  TM=9.878E-01  e=5.498E-10  Rattus norvegicus
  4e0i-assembly1_A  TM=9.917E-01  e=7.720E-10  Saccharomyces cerevisiae S288C
  4e0i-assembly2_C-2  TM=9.913E-01  e=9.679E-10  Saccharomyces cerevisiae S288C

Solvent-accessible surface area: 11558 Å² total; per-residue (Å²): 124,37,76,108,93,58,4,13,148,11,6,44,24,2,4,9,11,4,2,22,94,10,44,120,185,26,79,224,88,67,81,142,4,0,85,54,0,1,44,1,6,6,83,26,33,17,15,213,84,31,9,81,88,21,75,105,16,28,186,85,68,85,16,94,2,34,22,30,116,76,0,6,45,12,0,4,99,3,41,8,52,42,17,149,86,114,74,125,172,71,67,56,12,162,154,8,84,88,98,30,76,144,49,66,106,92,55,7,13,141,9,7,43,24,1,5,8,15,4,2,28,107,10,44,105,184,13,75,211,89,42,77,142,4,0,103,56,1,0,40,0,7,6,98,25,33,17,26,210,88,31,10,80,99,23,74,104,25,26,169,87,64,82,10,75,3,35,24,20,88,76,0,8,56,20,0,3,94,3,35,8,56,34,17,140,93,112,74,117,166,75,43,75,11,146,127,8,100,54,132,53

Secondary structure (DSSP, 8-state):
---HHHHHHHHHHHHHHHHHHS-SS--HHHHHHHHHHHHHHHHH-SSHHHHHHHHHHHHHS----SSHHHHHHHHHHHHHHHHHHTT-----TTSHHHH--/---HHHHHHHHHHHHHHHHHHS-SS--HHHHHHHHHHHHHHHHH-SSHHHHHHHHHHHHHS----SSHHHHHHHHHHHHHHHHHHTTPPPPPTT-HHHH-

Foldseek 3Di:
DQDPVNLVVVVLLVQLLVLLPWAQADDPVSLVVNQVVLVCQLPDVPPVVVSVLSVVCCVVQPADNRGSLSRNLSSLVSVQVVCVVVVHDRDDSVCSNVVHD/DDDPVNLVVVVCVVQLVCLLPQAQAHDPVSLVCNQVVLVCCLVPPPPPVVSVVSVVLCVVQPADRRGSLRNNQSSLVSVQVVCVVVVHDHDPSVCSNPVD

CATH classification: 1.20.120.310

B-factor: mean 54.27, std 16.1, range [31.82, 123.92]

Organism: Arabidopsis thaliana (NCBI:txid3702)

Sequence (201 aa):
PVTKEDLGRATWTFLHTLAAQYPEKPTRQQKKDVKELMTILSRMYPCRECADHFKEILRSNPAQAGSQEEFSQWLCHVHNTVNRSLGKLVFPCERVDARWGPVTKEDLGRATWTFLHTLAAQYPEKPTRQQKKDVKELMTILSRMYPCRECADHFKEILRSNPAQAGSQEEFSQWLCHVHNTVNRSLGKLVFPCERVDARW

Radius of gyration: 16.43 Å; Cα contacts (8 Å, |Δi|>4): 220; chains: 2; bounding box: 45×38×40 Å

InterPro domains:
  IPR017905 ERV/ALR sulfhydryl oxidase domain [PF04777] (81-172)
  IPR017905 ERV/ALR sulfhydryl oxidase domain [PS51324] (72-172)
  IPR036774 ERV/ALR sulfhydryl oxidase domain superfamily [G3DSA:1.20.120.310] (60-183)
  IPR036774 ERV/ALR sulfhydryl oxidase domain superfamily [SSF69000] (73-173)
  IPR039799 Sulfhydryl oxidase ALR/ERV [PTHR12645] (8-189)